Protein AF-A0AAV7JSN0-F1 (afdb_monomer_lite)

Structure (mmCIF, N/CA/C/O backbone):
data_AF-A0AAV7JSN0-F1
#
_entry.id   AF-A0AAV7JSN0-F1
#
loop_
_atom_site.group_PDB
_atom_site.id
_atom_site.type_symbol
_atom_site.label_atom_id
_atom_site.label_alt_id
_atom_site.label_comp_id
_atom_site.label_asym_id
_atom_site.label_entity_id
_atom_site.label_seq_id
_atom_site.pdbx_PDB_ins_code
_atom_site.Cartn_x
_atom_site.Cartn_y
_atom_site.Cartn_z
_atom_site.occupancy
_atom_site.B_iso_or_equiv
_atom_site.auth_seq_id
_atom_site.auth_comp_id
_atom_site.auth_asym_id
_atom_site.auth_atom_id
_atom_site.pdbx_PDB_model_num
ATOM 1 N N . MET A 1 1 ? 10.842 -17.265 3.216 1.00 45.47 1 MET A N 1
ATOM 2 C CA . MET A 1 1 ? 10.971 -16.125 4.144 1.00 45.47 1 MET A CA 1
ATOM 3 C C . MET A 1 1 ? 9.569 -15.559 4.292 1.00 45.47 1 MET A C 1
ATOM 5 O O . MET A 1 1 ? 9.110 -14.880 3.388 1.00 45.47 1 MET A O 1
ATOM 9 N N . GLU A 1 2 ? 8.833 -15.968 5.325 1.00 55.56 2 GLU A N 1
ATOM 10 C CA . GLU A 1 2 ? 7.499 -15.409 5.581 1.00 55.56 2 GLU A CA 1
ATOM 11 C C . GLU A 1 2 ? 7.670 -13.943 5.980 1.00 55.56 2 GLU A C 1
ATOM 13 O O . GLU A 1 2 ? 8.461 -13.622 6.868 1.00 55.56 2 GLU A O 1
ATOM 18 N N . PHE A 1 3 ? 6.973 -13.034 5.297 1.00 62.50 3 PHE A N 1
ATOM 19 C CA . PHE A 1 3 ? 7.123 -11.591 5.508 1.00 62.50 3 PHE A CA 1
ATOM 20 C C . PHE A 1 3 ? 6.667 -11.127 6.904 1.00 62.50 3 PHE A C 1
ATOM 22 O O . PHE A 1 3 ? 6.926 -9.972 7.270 1.00 62.50 3 PHE A O 1
ATOM 29 N N . GLY A 1 4 ? 6.076 -12.030 7.699 1.00 72.56 4 GLY A N 1
ATOM 30 C CA . GLY A 1 4 ? 5.446 -11.733 8.983 1.00 72.56 4 GLY A CA 1
ATOM 31 C C . GLY A 1 4 ? 4.248 -10.807 8.803 1.00 72.56 4 GLY A C 1
ATOM 32 O O . GLY A 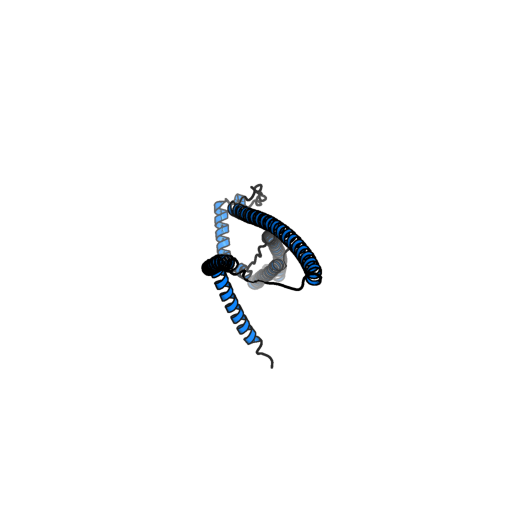1 4 ? 4.042 -9.937 9.638 1.00 72.56 4 GLY A O 1
ATOM 33 N N . LEU A 1 5 ? 3.565 -10.942 7.664 1.00 79.06 5 LEU A N 1
ATOM 34 C CA . LEU A 1 5 ? 2.435 -10.139 7.222 1.00 79.06 5 LEU A CA 1
ATOM 35 C C . LEU A 1 5 ? 1.235 -11.055 6.986 1.00 79.06 5 LEU A C 1
ATOM 37 O O . LEU A 1 5 ? 1.397 -12.240 6.689 1.00 79.06 5 LEU A O 1
ATOM 41 N N . ASN A 1 6 ? 0.044 -10.480 7.065 1.00 84.31 6 ASN A N 1
ATOM 42 C CA . ASN A 1 6 ? -1.214 -11.106 6.699 1.00 84.31 6 ASN A CA 1
ATOM 43 C C . ASN A 1 6 ? -1.206 -11.548 5.220 1.00 84.31 6 ASN A C 1
ATOM 45 O O . ASN A 1 6 ? -0.488 -10.990 4.381 1.00 84.31 6 ASN A O 1
ATOM 49 N N . GLU A 1 7 ? -2.037 -12.533 4.882 1.00 86.56 7 GLU A N 1
ATOM 50 C CA . GLU A 1 7 ? -2.154 -13.083 3.525 1.00 86.56 7 GLU A CA 1
ATOM 51 C C . GLU A 1 7 ? -2.550 -12.006 2.509 1.00 86.56 7 GLU A C 1
ATOM 53 O O . GLU A 1 7 ? -1.995 -11.957 1.412 1.00 86.56 7 GLU A O 1
ATOM 58 N N . ILE A 1 8 ? -3.438 -11.087 2.903 1.00 87.25 8 ILE A N 1
ATOM 59 C CA . ILE A 1 8 ? -3.891 -9.976 2.055 1.00 87.25 8 ILE A CA 1
ATOM 60 C C . ILE A 1 8 ? -2.711 -9.063 1.697 1.00 87.25 8 ILE A C 1
ATOM 62 O O . ILE A 1 8 ? -2.426 -8.851 0.524 1.00 87.25 8 ILE A O 1
ATOM 66 N N . HIS A 1 9 ? -1.959 -8.583 2.690 1.00 88.94 9 HIS A N 1
ATOM 67 C CA . HIS A 1 9 ? -0.798 -7.721 2.449 1.00 88.94 9 HIS A CA 1
ATOM 68 C C . HIS A 1 9 ? 0.328 -8.447 1.703 1.00 88.94 9 HIS A C 1
ATOM 70 O O . HIS A 1 9 ? 1.037 -7.844 0.899 1.00 88.94 9 HIS A O 1
ATOM 76 N N . THR A 1 10 ? 0.480 -9.754 1.926 1.00 89.81 10 THR A N 1
ATOM 77 C CA . THR A 1 10 ? 1.421 -10.580 1.161 1.00 89.81 10 THR A CA 1
ATOM 78 C C . THR A 1 10 ? 1.009 -10.656 -0.311 1.00 89.81 10 THR A C 1
ATOM 80 O O . THR A 1 10 ? 1.862 -10.515 -1.188 1.00 89.81 10 THR A O 1
ATOM 83 N N . SER A 1 11 ? -0.287 -10.814 -0.595 1.00 90.69 11 SER A N 1
ATOM 84 C CA . SER A 1 11 ? -0.832 -10.771 -1.956 1.00 90.69 11 SER A CA 1
ATOM 85 C C . SER A 1 11 ? -0.569 -9.421 -2.629 1.00 90.69 11 SER A C 1
ATOM 87 O O . SER A 1 11 ? -0.102 -9.394 -3.767 1.00 90.69 11 SER A O 1
ATOM 89 N N . GLU A 1 12 ? -0.768 -8.308 -1.920 1.00 90.31 12 GLU A N 1
ATOM 90 C CA . GLU A 1 12 ? -0.482 -6.968 -2.454 1.00 90.31 12 GLU A CA 1
ATOM 91 C C . GLU A 1 12 ? 0.999 -6.777 -2.811 1.00 90.31 12 GLU A C 1
ATOM 93 O O . GLU A 1 12 ? 1.322 -6.302 -3.902 1.00 90.31 12 GLU A O 1
ATOM 98 N N . ILE A 1 13 ? 1.921 -7.231 -1.952 1.00 91.19 13 ILE A N 1
ATOM 99 C CA . ILE A 1 13 ? 3.362 -7.213 -2.259 1.00 91.19 13 ILE A CA 1
ATOM 100 C C . ILE A 1 13 ? 3.665 -8.029 -3.521 1.00 91.19 13 ILE A C 1
ATOM 102 O O . ILE A 1 13 ? 4.435 -7.593 -4.378 1.00 91.19 13 ILE A O 1
ATOM 106 N N . VAL A 1 14 ? 3.071 -9.218 -3.652 1.00 92.19 14 VAL A N 1
ATOM 107 C CA . VAL A 1 14 ? 3.277 -10.074 -4.829 1.00 92.19 14 VAL A CA 1
ATOM 108 C C . VAL A 1 14 ? 2.751 -9.400 -6.094 1.00 92.19 14 VAL A C 1
ATOM 110 O O . VAL A 1 14 ? 3.418 -9.454 -7.131 1.00 92.19 14 VAL A O 1
ATOM 113 N N . ASN A 1 15 ? 1.592 -8.748 -6.024 1.00 91.38 15 ASN A N 1
ATOM 114 C CA . ASN A 1 15 ? 1.025 -8.030 -7.157 1.00 91.38 15 ASN A CA 1
ATOM 115 C C . ASN A 1 15 ? 1.924 -6.853 -7.574 1.00 91.38 15 ASN A C 1
ATOM 117 O O . ASN A 1 15 ? 2.237 -6.722 -8.760 1.00 91.38 15 ASN A O 1
ATOM 121 N N . PHE A 1 16 ? 2.439 -6.074 -6.616 1.00 93.25 16 PHE A N 1
ATOM 122 C CA . PHE A 1 16 ? 3.415 -5.015 -6.892 1.00 93.25 16 PHE A CA 1
ATOM 123 C C . PHE A 1 16 ? 4.694 -5.564 -7.543 1.00 93.25 16 PHE A C 1
ATOM 125 O O . PHE A 1 16 ? 5.139 -5.052 -8.567 1.00 93.25 16 PHE A O 1
ATOM 132 N N . LEU A 1 17 ? 5.257 -6.661 -7.025 1.00 93.25 17 LEU A N 1
ATOM 133 C CA . LEU A 1 17 ? 6.455 -7.285 -7.603 1.00 93.25 17 LEU A CA 1
ATOM 134 C C . LEU A 1 17 ? 6.230 -7.776 -9.040 1.00 93.25 17 LEU A C 1
ATOM 136 O O . LEU A 1 17 ? 7.132 -7.678 -9.878 1.00 93.25 17 LEU A O 1
ATOM 140 N N . ARG A 1 18 ? 5.034 -8.296 -9.348 1.00 93.00 18 ARG A N 1
ATOM 141 C CA . ARG A 1 18 ? 4.655 -8.670 -10.721 1.00 93.00 18 ARG A CA 1
ATOM 142 C C . ARG A 1 18 ? 4.632 -7.448 -11.633 1.00 93.00 18 ARG A C 1
ATOM 144 O O . ARG A 1 18 ? 5.212 -7.505 -12.717 1.00 93.00 18 ARG A O 1
ATOM 151 N N . PHE A 1 19 ? 4.026 -6.357 -11.175 1.00 92.88 19 PHE A N 1
ATOM 152 C CA . PHE A 1 19 ? 4.006 -5.087 -11.893 1.00 92.88 19 PHE A CA 1
ATOM 153 C C . PHE A 1 19 ? 5.423 -4.544 -12.139 1.00 92.88 19 PHE A C 1
ATOM 155 O O . PHE A 1 19 ? 5.789 -4.294 -13.287 1.00 92.88 19 PHE A O 1
ATOM 162 N N . SER A 1 20 ? 6.273 -4.468 -11.110 1.00 93.19 20 SER A N 1
ATOM 163 C CA . SER A 1 20 ? 7.659 -4.000 -11.260 1.00 93.19 20 SER A CA 1
ATOM 164 C C . SER A 1 20 ? 8.471 -4.875 -12.219 1.00 93.19 20 SER A C 1
ATOM 166 O O . SER A 1 20 ? 9.273 -4.363 -12.999 1.00 93.19 20 SER A O 1
ATOM 168 N N . ARG A 1 21 ? 8.254 -6.199 -12.210 1.00 93.94 21 ARG A N 1
ATOM 169 C CA . ARG A 1 21 ? 8.906 -7.115 -13.159 1.00 93.94 21 ARG A CA 1
ATOM 170 C C . ARG A 1 21 ? 8.453 -6.867 -14.598 1.00 93.94 21 ARG A C 1
ATOM 172 O O . ARG A 1 21 ? 9.292 -6.875 -15.496 1.00 93.94 21 ARG A O 1
ATOM 179 N N . TYR A 1 22 ? 7.156 -6.649 -14.816 1.00 93.25 22 TYR A N 1
ATOM 180 C CA . TYR A 1 22 ? 6.617 -6.297 -16.131 1.00 93.25 22 TYR A CA 1
ATOM 181 C C . TYR A 1 22 ? 7.202 -4.971 -16.633 1.00 93.25 22 TYR A C 1
ATOM 183 O O . TYR A 1 22 ? 7.717 -4.905 -17.751 1.00 93.25 22 TYR A O 1
ATOM 191 N N . GLN A 1 23 ? 7.207 -3.943 -15.782 1.00 91.38 23 GLN A N 1
ATOM 192 C CA . GLN A 1 23 ? 7.739 -2.630 -16.128 1.00 91.38 23 GLN A CA 1
ATOM 193 C C . GLN A 1 23 ? 9.234 -2.700 -16.462 1.00 91.38 23 GLN A C 1
ATOM 195 O O . GLN A 1 23 ? 9.654 -2.146 -17.477 1.00 91.38 23 GLN A O 1
ATOM 200 N N . ARG A 1 24 ? 10.025 -3.453 -15.684 1.00 93.56 24 ARG A N 1
ATOM 201 C CA . ARG A 1 24 ? 11.449 -3.681 -15.969 1.00 93.56 24 ARG A CA 1
ATOM 202 C C . ARG A 1 24 ? 11.671 -4.296 -17.347 1.00 93.56 24 ARG A C 1
ATOM 204 O O . ARG A 1 24 ? 12.442 -3.756 -18.130 1.00 93.56 24 ARG A O 1
ATOM 211 N N . ALA A 1 25 ? 10.958 -5.376 -17.668 1.00 94.06 25 ALA A N 1
ATOM 212 C CA . ALA A 1 25 ? 11.076 -6.025 -18.973 1.00 94.06 25 ALA A CA 1
ATOM 213 C C . ALA A 1 25 ? 10.714 -5.076 -20.128 1.00 94.06 25 ALA A C 1
ATOM 215 O O . ALA A 1 25 ? 11.355 -5.106 -21.174 1.00 94.06 25 ALA A O 1
ATOM 216 N N . ASN A 1 26 ? 9.711 -4.214 -19.940 1.00 91.56 26 ASN A N 1
ATOM 217 C CA . ASN A 1 26 ? 9.322 -3.233 -20.950 1.00 91.56 26 ASN A CA 1
ATOM 218 C C . ASN A 1 26 ? 10.384 -2.132 -21.139 1.00 91.56 26 ASN A C 1
ATOM 220 O O . ASN A 1 26 ? 10.667 -1.731 -22.264 1.00 91.56 26 ASN A O 1
ATOM 224 N N . ARG A 1 27 ? 11.009 -1.662 -20.050 1.00 91.38 27 ARG A N 1
ATOM 225 C CA . ARG A 1 27 ? 12.088 -0.661 -20.113 1.00 91.38 27 ARG A CA 1
ATOM 226 C C . ARG A 1 27 ? 13.344 -1.206 -20.790 1.00 91.38 27 ARG A C 1
ATOM 228 O O . ARG A 1 27 ? 13.892 -0.508 -21.634 1.00 91.38 27 ARG A O 1
ATOM 235 N N . LEU A 1 28 ? 13.744 -2.442 -20.482 1.00 93.69 28 LEU A N 1
ATOM 236 C CA . LEU A 1 28 ? 14.894 -3.088 -21.128 1.00 93.69 28 LEU A CA 1
ATOM 237 C C . LEU A 1 28 ? 14.676 -3.251 -22.637 1.00 93.69 28 LEU A C 1
ATOM 239 O O . LEU A 1 28 ? 15.521 -2.832 -23.415 1.00 93.69 28 LEU A O 1
ATOM 243 N N . LYS A 1 29 ? 13.487 -3.702 -23.059 1.00 93.56 29 LYS A N 1
ATOM 244 C CA . LYS A 1 29 ? 13.134 -3.752 -24.489 1.00 93.56 29 LYS A CA 1
ATOM 245 C C . LYS A 1 29 ? 13.229 -2.392 -25.178 1.00 93.56 29 LYS A C 1
ATOM 247 O O . LYS A 1 29 ? 13.651 -2.319 -26.323 1.00 93.56 29 LYS A O 1
ATOM 252 N N . GLY A 1 30 ? 12.822 -1.318 -24.499 1.00 90.50 30 GLY A N 1
ATOM 253 C CA . GLY A 1 30 ? 12.939 0.036 -25.039 1.00 90.50 30 GLY A CA 1
ATOM 254 C C . GLY A 1 30 ? 14.391 0.460 -25.271 1.00 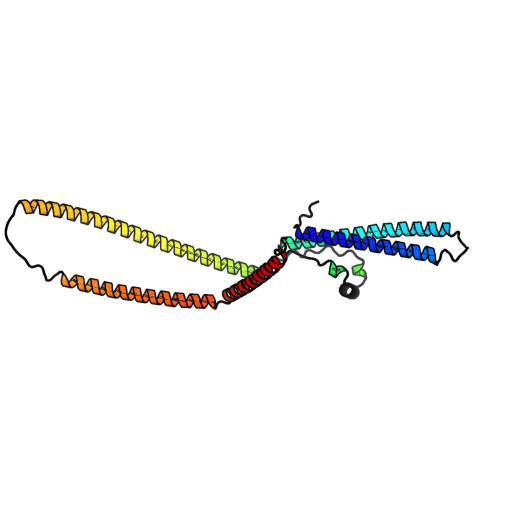90.50 30 GLY A C 1
ATOM 255 O O . GLY A 1 30 ? 14.673 1.117 -26.269 1.00 90.50 30 GLY A O 1
ATOM 256 N N . ILE A 1 31 ? 15.304 0.058 -24.381 1.00 93.06 31 ILE A N 1
ATOM 257 C CA . ILE A 1 31 ? 16.747 0.273 -24.550 1.00 93.06 31 ILE A CA 1
ATOM 258 C C . ILE A 1 31 ? 17.244 -0.538 -25.746 1.00 93.06 31 ILE A C 1
ATOM 260 O O . ILE A 1 31 ? 17.862 0.036 -26.637 1.00 93.06 31 ILE A O 1
ATOM 264 N N . ASP A 1 32 ? 16.904 -1.826 -25.815 1.00 91.62 32 ASP A N 1
ATOM 265 C CA . ASP A 1 32 ? 17.330 -2.694 -26.914 1.00 91.62 32 ASP A CA 1
ATOM 266 C C . ASP A 1 32 ? 16.898 -2.155 -28.284 1.00 91.62 32 ASP A C 1
ATOM 268 O O . ASP A 1 32 ? 17.710 -2.071 -29.204 1.00 91.62 32 ASP A O 1
ATOM 272 N N . CYS A 1 33 ? 15.640 -1.721 -28.410 1.00 89.88 33 CYS A N 1
ATOM 273 C CA . CYS A 1 33 ? 15.141 -1.103 -29.638 1.00 89.88 33 CYS A CA 1
ATOM 274 C C . CYS A 1 33 ? 15.886 0.193 -29.980 1.00 89.88 33 CYS A C 1
ATOM 276 O O . CYS A 1 33 ? 16.235 0.393 -31.135 1.00 89.88 33 CYS A O 1
ATOM 278 N N . ALA A 1 34 ? 16.178 1.055 -29.001 1.00 87.25 34 ALA A N 1
ATOM 279 C CA . ALA A 1 34 ? 16.878 2.314 -29.261 1.00 87.25 34 ALA A CA 1
ATOM 280 C C . ALA A 1 34 ? 18.312 2.101 -29.779 1.00 87.25 34 ALA A C 1
ATOM 282 O O . ALA A 1 34 ? 18.769 2.839 -30.655 1.00 87.25 34 ALA A O 1
ATOM 283 N N . PHE A 1 35 ? 19.019 1.094 -29.255 1.00 90.00 35 PHE A N 1
ATOM 284 C CA . PHE A 1 35 ? 20.337 0.711 -29.764 1.00 90.00 35 PHE A CA 1
ATOM 285 C C . PHE A 1 35 ? 20.237 0.111 -31.167 1.00 90.00 35 PHE A C 1
ATOM 287 O O . PHE A 1 35 ? 20.992 0.514 -32.051 1.00 90.00 35 PHE A O 1
ATOM 294 N N . GLN A 1 36 ? 19.267 -0.776 -31.393 1.00 87.81 36 GLN A N 1
ATOM 295 C CA . GLN A 1 36 ? 19.039 -1.376 -32.703 1.00 87.81 36 GLN A CA 1
ATOM 296 C C . GLN A 1 36 ? 18.708 -0.321 -33.772 1.00 87.81 36 GLN A C 1
ATOM 298 O O . GLN A 1 36 ? 19.319 -0.323 -34.837 1.00 87.81 36 GLN A O 1
ATOM 303 N N . ASP A 1 37 ? 17.827 0.634 -33.468 1.00 86.00 37 ASP A N 1
ATOM 304 C CA . ASP A 1 37 ? 17.455 1.727 -34.375 1.00 86.00 37 ASP A CA 1
ATOM 305 C C . ASP A 1 37 ? 18.672 2.594 -34.748 1.00 86.00 37 ASP A C 1
ATOM 307 O O . ASP A 1 37 ? 18.817 3.040 -35.891 1.00 86.00 37 ASP A O 1
ATOM 311 N N . LEU A 1 38 ? 19.582 2.842 -33.798 1.00 82.56 38 LEU A N 1
ATOM 312 C CA . LEU A 1 38 ? 20.805 3.611 -34.044 1.00 82.56 38 LEU A CA 1
ATOM 313 C C . LEU A 1 38 ? 21.797 2.841 -34.925 1.00 82.56 38 LEU A C 1
ATOM 315 O O . LEU A 1 38 ? 22.383 3.417 -35.845 1.00 82.56 38 LEU A O 1
ATOM 319 N N . ILE A 1 39 ? 21.948 1.543 -34.664 1.00 82.19 39 ILE A N 1
ATOM 320 C CA . ILE A 1 39 ? 22.771 0.640 -35.468 1.00 82.19 39 ILE A CA 1
ATOM 321 C C . ILE A 1 39 ? 22.226 0.546 -36.905 1.00 82.19 39 ILE A C 1
ATOM 323 O O . ILE A 1 39 ? 22.995 0.570 -37.861 1.00 82.19 39 ILE A O 1
ATOM 327 N N . GLU A 1 40 ? 20.910 0.471 -37.087 1.00 81.19 40 GLU A N 1
ATOM 328 C CA . GLU A 1 40 ? 20.298 0.364 -38.416 1.00 81.19 40 GLU A CA 1
ATOM 329 C C . GLU A 1 40 ? 20.303 1.688 -39.194 1.00 81.19 40 GLU A C 1
ATOM 331 O O . GLU A 1 40 ? 20.455 1.674 -40.414 1.00 81.19 40 GLU A O 1
ATOM 336 N N . SER A 1 41 ? 20.167 2.833 -38.513 1.00 78.12 41 SER A N 1
ATOM 337 C CA . SER A 1 41 ? 20.028 4.143 -39.172 1.00 78.12 41 SER A CA 1
ATOM 338 C C . SER A 1 41 ? 21.341 4.861 -39.480 1.00 78.12 41 SER A C 1
ATOM 340 O O . SER A 1 41 ? 21.411 5.552 -40.491 1.00 78.12 41 SER A O 1
ATOM 342 N N . ARG A 1 42 ? 22.366 4.753 -38.620 1.00 68.81 42 ARG A N 1
ATOM 343 C CA . ARG A 1 42 ? 23.579 5.591 -38.728 1.00 68.81 42 ARG A CA 1
ATOM 344 C C . ARG A 1 42 ? 24.854 4.849 -39.092 1.00 68.81 42 ARG A C 1
ATOM 346 O O . ARG A 1 42 ? 25.748 5.462 -39.667 1.00 68.81 42 ARG A O 1
ATOM 353 N N . LEU A 1 43 ? 24.966 3.562 -38.769 1.00 64.81 43 LEU A N 1
ATOM 354 C CA . LEU A 1 43 ? 26.174 2.794 -39.097 1.00 64.81 43 LEU A CA 1
ATOM 355 C C . LEU A 1 43 ? 26.280 2.456 -40.587 1.00 64.81 43 LEU A C 1
ATOM 357 O O . LEU A 1 43 ? 27.382 2.293 -41.099 1.00 64.81 43 LEU A O 1
ATOM 361 N N . ALA A 1 44 ? 25.152 2.414 -41.298 1.00 60.62 44 ALA A N 1
ATOM 362 C CA . ALA A 1 44 ? 25.117 2.104 -42.724 1.00 60.62 44 ALA A CA 1
ATOM 363 C C . ALA A 1 44 ? 25.580 3.262 -43.637 1.00 60.62 44 ALA A C 1
ATOM 365 O O . ALA A 1 44 ? 25.731 3.050 -44.841 1.00 60.62 44 ALA A O 1
ATOM 366 N N . GLU A 1 45 ? 25.779 4.477 -43.107 1.00 63.31 45 GLU A N 1
ATOM 367 C CA . GLU A 1 45 ? 25.989 5.689 -43.916 1.00 63.31 45 GLU A CA 1
ATOM 368 C C . GLU A 1 45 ? 27.465 6.125 -44.054 1.00 63.31 45 GLU A C 1
ATOM 370 O O . GLU A 1 45 ? 27.794 6.775 -45.048 1.00 63.31 45 GLU A O 1
ATOM 375 N N . ASP A 1 46 ? 28.376 5.739 -43.144 1.00 58.84 46 ASP A N 1
ATOM 376 C CA . ASP A 1 46 ? 29.750 6.281 -43.093 1.00 58.84 46 ASP A CA 1
ATOM 377 C C . ASP A 1 46 ? 30.872 5.218 -43.164 1.00 58.84 46 ASP A C 1
ATOM 379 O O . ASP A 1 46 ? 31.018 4.358 -42.302 1.00 58.84 46 ASP A O 1
ATOM 383 N N . ASN A 1 47 ? 31.763 5.351 -44.158 1.00 59.12 47 ASN A N 1
ATOM 384 C CA . ASN A 1 47 ? 32.851 4.408 -44.497 1.00 59.12 47 ASN A CA 1
ATOM 385 C C . ASN A 1 47 ? 34.158 4.565 -43.679 1.00 59.12 47 ASN A C 1
ATOM 387 O O . ASN A 1 47 ? 35.218 4.118 -44.123 1.00 59.12 47 ASN A O 1
ATOM 391 N N . THR A 1 48 ? 34.146 5.252 -42.533 1.00 68.12 48 THR A N 1
ATOM 392 C CA . THR A 1 48 ? 35.404 5.571 -41.810 1.00 68.12 48 THR A CA 1
ATOM 393 C C . THR A 1 48 ? 35.860 4.445 -40.878 1.00 68.12 48 THR A C 1
ATOM 395 O O . THR A 1 48 ? 37.055 4.275 -40.648 1.00 68.12 48 THR A O 1
ATOM 398 N N . PHE A 1 49 ? 34.912 3.658 -40.375 1.00 67.50 49 PHE A N 1
ATOM 399 C CA . PHE A 1 49 ? 35.142 2.445 -39.595 1.00 67.50 49 PHE A CA 1
ATOM 400 C C . PHE A 1 49 ? 34.484 1.268 -40.307 1.00 67.50 49 PHE A C 1
ATOM 402 O O . PHE A 1 49 ? 33.552 1.460 -41.091 1.00 67.50 49 PHE A O 1
ATOM 409 N N . THR A 1 50 ? 34.935 0.045 -40.033 1.00 78.62 50 THR A N 1
ATOM 410 C CA . THR A 1 50 ? 34.210 -1.126 -40.526 1.00 78.62 50 THR A CA 1
ATOM 411 C C . THR A 1 50 ? 32.879 -1.200 -39.779 1.00 78.62 50 THR A C 1
ATOM 413 O O . THR A 1 50 ? 32.881 -1.195 -38.550 1.00 78.62 50 THR A O 1
ATOM 416 N N . ASP A 1 51 ? 31.754 -1.297 -40.493 1.00 78.56 51 ASP A N 1
ATOM 417 C CA . ASP A 1 51 ? 30.408 -1.446 -39.899 1.00 78.56 51 ASP A CA 1
ATOM 418 C C . ASP A 1 51 ? 30.389 -2.507 -38.782 1.00 78.56 51 ASP A C 1
ATOM 420 O O . ASP A 1 51 ? 29.856 -2.277 -37.701 1.00 78.56 51 ASP A O 1
ATOM 424 N N . ALA A 1 52 ? 31.093 -3.623 -38.993 1.00 82.75 52 ALA A N 1
ATOM 425 C CA . ALA A 1 52 ? 31.239 -4.692 -38.011 1.00 82.75 52 ALA A CA 1
ATOM 426 C C . ALA A 1 52 ? 31.915 -4.252 -36.696 1.00 82.75 52 ALA A C 1
ATOM 428 O O . ALA A 1 52 ? 31.489 -4.681 -35.629 1.00 82.75 52 ALA A O 1
ATOM 429 N N . GLU A 1 53 ? 32.943 -3.400 -36.750 1.00 80.81 53 GLU A N 1
ATOM 430 C CA . GLU A 1 53 ? 33.672 -2.937 -35.559 1.00 80.81 53 GLU A CA 1
ATOM 431 C C . GLU A 1 53 ? 32.817 -1.974 -34.733 1.00 80.81 53 GLU A C 1
ATOM 433 O O . GLU A 1 53 ? 32.776 -2.063 -33.507 1.00 80.81 53 GLU A O 1
ATOM 438 N N . VAL A 1 54 ? 32.101 -1.060 -35.395 1.00 84.81 54 VAL A N 1
ATOM 439 C CA . VAL A 1 54 ? 31.221 -0.116 -34.694 1.00 84.81 54 VAL A CA 1
ATOM 440 C C . VAL A 1 54 ? 29.990 -0.833 -34.138 1.00 84.81 54 VAL A C 1
ATOM 442 O O . VAL A 1 54 ? 29.554 -0.516 -33.032 1.00 84.81 54 VAL A O 1
ATOM 445 N N . ARG A 1 55 ? 29.460 -1.826 -34.861 1.00 84.38 55 ARG A N 1
ATOM 446 C CA . ARG A 1 55 ? 28.333 -2.647 -34.410 1.00 84.38 55 ARG A CA 1
ATOM 447 C C . ARG A 1 55 ? 28.699 -3.447 -33.165 1.00 84.38 55 ARG A C 1
ATOM 449 O O . ARG A 1 55 ? 27.964 -3.378 -32.189 1.00 84.38 55 ARG A O 1
ATOM 456 N N . ASP A 1 56 ? 29.855 -4.107 -33.160 1.00 86.06 56 ASP A N 1
ATOM 457 C CA . ASP A 1 56 ? 30.345 -4.864 -32.000 1.00 86.06 56 ASP A CA 1
ATOM 458 C C . ASP A 1 56 ? 30.549 -3.959 -30.770 1.00 86.06 56 ASP A C 1
ATOM 460 O O . ASP A 1 56 ? 30.117 -4.284 -29.663 1.00 86.06 56 ASP A O 1
ATOM 464 N N . MET A 1 57 ? 31.109 -2.755 -30.958 1.00 82.94 57 MET A N 1
ATOM 465 C CA . MET A 1 57 ? 31.234 -1.774 -29.871 1.00 82.94 57 MET A CA 1
ATOM 466 C C . MET A 1 57 ? 29.873 -1.312 -29.323 1.00 82.94 57 MET A C 1
ATOM 468 O O . MET A 1 57 ? 29.728 -1.138 -28.110 1.00 82.94 57 MET A O 1
ATOM 472 N N . LEU A 1 58 ? 28.878 -1.101 -30.191 1.00 87.38 58 LEU A N 1
ATOM 473 C CA . LEU A 1 58 ? 27.534 -0.678 -29.787 1.00 87.38 58 LEU A CA 1
ATOM 474 C C . LEU A 1 58 ? 26.741 -1.799 -29.115 1.00 87.38 58 LEU A C 1
ATOM 476 O O . LEU A 1 58 ? 26.078 -1.534 -28.115 1.00 87.38 58 LEU A O 1
ATOM 480 N N . GLU A 1 59 ? 26.846 -3.034 -29.601 1.00 88.62 59 GLU A N 1
ATOM 481 C CA . GLU A 1 59 ? 26.253 -4.216 -28.966 1.00 88.62 59 G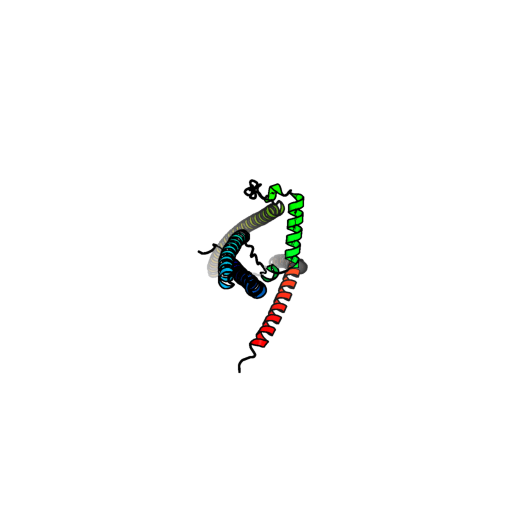LU A CA 1
ATOM 482 C C . GLU A 1 59 ? 26.886 -4.469 -27.586 1.00 88.62 59 GLU A C 1
ATOM 484 O O . GLU A 1 59 ? 26.182 -4.722 -26.603 1.00 88.62 59 GLU A O 1
ATOM 489 N N . GLY A 1 60 ? 28.208 -4.296 -27.469 1.00 86.88 60 GLY A N 1
ATOM 490 C CA . GLY A 1 60 ? 28.913 -4.334 -26.189 1.00 86.88 60 GLY A CA 1
ATOM 491 C C . GLY A 1 60 ? 28.418 -3.263 -25.209 1.00 86.88 60 GLY A C 1
ATOM 492 O O . GLY A 1 60 ? 28.147 -3.565 -24.045 1.00 86.88 60 GLY A O 1
ATOM 493 N N . LEU A 1 61 ? 28.237 -2.021 -25.672 1.00 89.94 61 LEU A N 1
ATOM 494 C CA . LEU A 1 61 ? 27.690 -0.936 -24.850 1.00 89.94 61 LEU A CA 1
ATOM 495 C C . LEU A 1 61 ? 26.227 -1.192 -24.457 1.00 89.94 61 LEU A C 1
ATOM 497 O O . LEU A 1 61 ? 25.867 -0.976 -23.300 1.00 89.94 61 LEU A O 1
ATOM 501 N N . GLN A 1 62 ? 25.399 -1.681 -25.384 1.00 93.12 62 GLN A N 1
ATOM 502 C CA . GLN A 1 62 ? 24.004 -2.045 -25.130 1.00 93.12 62 GLN A CA 1
ATOM 503 C C . GLN A 1 62 ? 23.904 -3.080 -24.008 1.00 93.12 62 GLN A C 1
ATOM 505 O O . GLN A 1 62 ? 23.076 -2.928 -23.106 1.00 93.12 62 GLN A O 1
ATOM 510 N N . ALA A 1 63 ? 24.759 -4.106 -24.031 1.00 91.38 63 ALA A N 1
ATOM 511 C CA . ALA A 1 63 ? 24.784 -5.141 -23.004 1.00 91.38 63 ALA A CA 1
ATOM 512 C C . ALA A 1 63 ? 25.147 -4.572 -21.622 1.00 91.38 63 ALA A C 1
ATOM 514 O O . ALA A 1 63 ? 24.484 -4.895 -20.634 1.00 91.38 63 ALA A O 1
ATOM 515 N N . VAL A 1 64 ? 26.152 -3.691 -21.550 1.00 91.75 64 VAL A N 1
ATOM 516 C CA . VAL A 1 64 ? 26.555 -3.029 -20.295 1.00 91.75 64 VAL A CA 1
ATOM 517 C C . VAL A 1 64 ? 25.426 -2.148 -19.757 1.00 91.75 64 VAL A C 1
ATOM 519 O O . VAL A 1 64 ? 25.012 -2.319 -18.613 1.00 91.75 64 VAL A O 1
ATOM 522 N N . VAL A 1 65 ? 24.859 -1.271 -20.592 1.00 95.06 65 VAL A N 1
ATOM 523 C CA . VAL A 1 65 ? 23.776 -0.355 -20.189 1.00 95.06 65 VAL A CA 1
ATOM 524 C C . VAL A 1 65 ? 22.529 -1.121 -19.747 1.00 95.06 65 VAL A C 1
ATOM 526 O O . VAL A 1 65 ? 21.916 -0.774 -18.737 1.00 95.06 65 VAL A O 1
ATOM 529 N N . SER A 1 66 ? 22.155 -2.176 -20.473 1.00 94.12 66 SER A N 1
ATOM 530 C CA . SER A 1 66 ? 20.985 -2.993 -20.136 1.00 94.12 66 SER A CA 1
ATOM 531 C C . SER A 1 66 ? 21.182 -3.752 -18.826 1.00 94.12 66 SER A C 1
ATOM 533 O O . SER A 1 66 ? 20.264 -3.799 -18.009 1.00 94.12 66 SER A O 1
ATOM 535 N N . SER A 1 67 ? 22.384 -4.287 -18.587 1.00 93.06 67 SER A N 1
ATOM 536 C CA . SER A 1 67 ? 22.736 -4.958 -17.331 1.00 93.06 67 SER A CA 1
ATOM 537 C C . SER A 1 67 ? 22.707 -3.996 -16.139 1.00 93.06 67 SER A C 1
ATOM 539 O O . SER A 1 67 ? 22.104 -4.306 -15.108 1.00 93.06 67 SER A O 1
ATOM 541 N N . ASP A 1 68 ? 23.316 -2.816 -16.278 1.00 92.44 68 ASP A N 1
ATOM 542 C CA . ASP A 1 68 ? 23.347 -1.806 -15.216 1.00 92.44 68 ASP A CA 1
ATOM 543 C C . ASP A 1 68 ? 21.932 -1.311 -14.890 1.00 92.44 68 ASP A C 1
ATOM 545 O O . ASP A 1 68 ? 21.523 -1.284 -13.726 1.00 92.44 68 ASP A O 1
ATOM 549 N N . MET A 1 69 ? 21.134 -1.009 -15.919 1.00 94.75 69 MET A N 1
ATOM 550 C CA . MET A 1 69 ? 19.747 -0.582 -15.740 1.00 94.75 69 MET A CA 1
ATOM 551 C C . MET A 1 69 ? 18.869 -1.694 -15.152 1.00 94.75 69 MET A C 1
ATOM 553 O O . MET A 1 69 ? 18.007 -1.420 -14.316 1.00 94.75 69 MET A O 1
ATOM 557 N N . GLU A 1 70 ? 19.067 -2.957 -15.546 1.00 93.75 70 GLU A N 1
ATOM 558 C CA . GLU A 1 70 ? 18.360 -4.085 -14.935 1.00 93.75 70 GLU A CA 1
ATOM 559 C C . GLU A 1 70 ? 18.670 -4.183 -13.437 1.00 93.75 70 GLU A C 1
ATOM 561 O O . GLU A 1 70 ? 17.741 -4.312 -12.630 1.00 93.75 70 GLU A O 1
ATOM 566 N N . SER A 1 71 ? 19.948 -4.079 -13.065 1.00 94.25 71 SER A N 1
ATOM 567 C CA . SER A 1 71 ? 20.393 -4.112 -11.670 1.00 94.25 71 SER A CA 1
ATOM 568 C C . SER A 1 71 ? 19.770 -2.979 -10.848 1.00 94.25 71 SER A C 1
ATOM 570 O O . SER A 1 71 ? 19.186 -3.236 -9.790 1.00 94.25 71 SER A O 1
ATOM 572 N N . GLU A 1 72 ? 19.794 -1.745 -11.357 1.00 93.56 72 GLU A N 1
ATOM 573 C CA . GLU A 1 72 ? 19.192 -0.583 -10.689 1.00 93.56 72 GLU A CA 1
ATOM 574 C C . GLU A 1 72 ? 17.666 -0.706 -10.557 1.00 93.56 72 GLU A C 1
ATOM 576 O O . GLU A 1 72 ? 17.099 -0.456 -9.489 1.00 93.56 72 GLU A O 1
ATOM 581 N N . LEU A 1 73 ? 16.970 -1.174 -11.599 1.00 94.19 73 LEU A N 1
ATOM 582 C CA . LEU A 1 73 ? 15.520 -1.398 -11.546 1.00 94.19 73 LEU A CA 1
ATOM 583 C C . LEU A 1 73 ? 15.141 -2.517 -10.563 1.00 94.19 73 LEU A C 1
ATOM 585 O O . LEU A 1 73 ? 14.114 -2.421 -9.884 1.00 94.19 73 LEU A O 1
ATOM 589 N N . ILE A 1 74 ? 15.954 -3.575 -10.454 1.00 94.31 74 ILE A N 1
ATOM 590 C CA . ILE A 1 74 ? 15.786 -4.621 -9.432 1.00 94.31 74 ILE A CA 1
ATOM 591 C C . ILE A 1 74 ? 15.993 -4.034 -8.036 1.00 94.31 74 ILE A C 1
ATOM 593 O O . ILE A 1 74 ? 15.166 -4.264 -7.149 1.00 94.31 74 ILE A O 1
ATOM 597 N N . HIS A 1 75 ? 17.068 -3.268 -7.842 1.00 95.69 75 HIS A N 1
ATOM 598 C CA . HIS A 1 75 ? 17.368 -2.635 -6.564 1.00 95.69 75 HIS A CA 1
ATOM 599 C C . HIS A 1 75 ? 16.232 -1.703 -6.121 1.00 95.69 75 HIS A C 1
ATOM 601 O O . HIS A 1 75 ? 15.731 -1.834 -5.003 1.00 95.69 75 HIS A O 1
ATOM 607 N N . SER A 1 76 ? 15.749 -0.843 -7.021 1.00 94.25 76 SER A N 1
ATOM 608 C CA . SER A 1 76 ? 14.613 0.052 -6.782 1.00 94.25 76 SER A CA 1
ATOM 609 C C . SER A 1 76 ? 13.343 -0.715 -6.390 1.00 94.25 76 SER A C 1
ATOM 611 O O . SER A 1 76 ? 12.721 -0.414 -5.368 1.00 94.25 76 SER A O 1
ATOM 613 N N . ALA A 1 77 ? 12.994 -1.783 -7.119 1.00 93.75 77 ALA A N 1
ATOM 614 C CA . ALA A 1 77 ? 11.830 -2.613 -6.795 1.00 93.75 77 ALA A CA 1
ATOM 615 C C . ALA A 1 77 ? 11.943 -3.277 -5.410 1.00 93.75 77 ALA A C 1
ATOM 617 O O . ALA A 1 77 ? 10.966 -3.317 -4.654 1.00 93.75 77 ALA A O 1
ATOM 618 N N . HIS A 1 78 ? 13.127 -3.780 -5.050 1.00 94.56 78 HIS A N 1
ATOM 619 C CA . HIS A 1 78 ? 13.371 -4.382 -3.739 1.00 94.56 78 HIS A CA 1
ATOM 620 C C . HIS A 1 78 ? 13.292 -3.351 -2.608 1.00 94.56 78 HIS A C 1
ATOM 622 O O . HIS A 1 78 ? 12.633 -3.608 -1.598 1.00 94.56 78 HIS A O 1
ATOM 628 N N . THR A 1 79 ? 13.894 -2.174 -2.782 1.00 94.19 79 THR A N 1
ATOM 629 C CA . THR A 1 79 ? 13.844 -1.083 -1.798 1.00 94.19 79 THR A CA 1
ATOM 630 C C . THR A 1 79 ? 12.410 -0.587 -1.589 1.00 94.19 79 THR A C 1
ATOM 632 O O . THR A 1 79 ? 11.961 -0.465 -0.447 1.00 94.19 79 THR A O 1
ATOM 635 N N . ASN A 1 80 ? 11.636 -0.425 -2.665 1.00 93.12 80 ASN A N 1
ATOM 636 C CA . ASN A 1 80 ? 10.217 -0.062 -2.583 1.00 93.12 80 ASN A CA 1
ATOM 637 C C . ASN A 1 80 ? 9.381 -1.155 -1.900 1.00 93.12 80 ASN A C 1
ATOM 639 O O . ASN A 1 80 ? 8.518 -0.862 -1.075 1.00 93.12 80 ASN A O 1
ATOM 643 N N . THR A 1 81 ? 9.681 -2.429 -2.166 1.00 93.50 81 THR A N 1
ATOM 644 C CA . THR A 1 81 ? 9.023 -3.560 -1.490 1.00 93.50 81 THR A CA 1
ATOM 645 C C . THR A 1 81 ? 9.317 -3.578 0.011 1.00 93.50 81 THR A C 1
ATOM 647 O O . THR A 1 81 ? 8.434 -3.886 0.813 1.00 93.50 81 THR A O 1
ATOM 650 N N . LEU A 1 82 ? 10.536 -3.218 0.426 1.00 91.62 82 LEU A N 1
ATOM 651 C CA . LEU A 1 82 ? 10.874 -3.078 1.844 1.00 91.62 82 LEU A CA 1
ATOM 652 C C . LEU A 1 82 ? 10.085 -1.945 2.507 1.00 91.62 82 LEU A C 1
ATOM 654 O O . LEU A 1 82 ? 9.612 -2.127 3.629 1.00 91.62 82 LEU A O 1
ATOM 658 N N . LEU A 1 83 ? 9.903 -0.815 1.821 1.00 91.19 83 LEU A N 1
ATOM 659 C CA . LEU A 1 83 ? 9.063 0.280 2.307 1.00 91.19 83 LEU A CA 1
ATOM 660 C C . LEU A 1 83 ? 7.598 -0.159 2.452 1.00 91.19 83 LEU A C 1
ATOM 662 O O . LEU A 1 83 ? 7.013 0.020 3.520 1.00 91.19 83 LEU A O 1
ATOM 666 N N . LEU A 1 84 ? 7.027 -0.804 1.429 1.00 91.38 84 LEU A N 1
ATOM 667 C CA . LEU A 1 84 ? 5.665 -1.354 1.479 1.00 91.38 84 LEU A CA 1
ATOM 668 C C . LEU A 1 84 ? 5.498 -2.348 2.631 1.00 91.38 84 LEU A C 1
ATOM 670 O O . LEU A 1 84 ? 4.538 -2.262 3.394 1.00 91.38 84 LEU A O 1
ATOM 674 N N . ARG A 1 85 ? 6.476 -3.239 2.828 1.00 90.88 85 ARG A N 1
ATOM 675 C CA . ARG A 1 85 ? 6.488 -4.165 3.964 1.00 90.88 85 ARG A CA 1
ATOM 676 C C . ARG A 1 85 ? 6.439 -3.417 5.297 1.00 90.88 85 ARG A C 1
ATOM 678 O O . ARG A 1 85 ? 5.688 -3.816 6.181 1.00 90.88 85 ARG A O 1
ATOM 685 N N . GLN A 1 86 ? 7.225 -2.353 5.461 1.00 89.25 86 GLN A N 1
ATOM 686 C CA . GLN A 1 86 ? 7.214 -1.551 6.689 1.00 89.25 86 GLN A CA 1
ATOM 687 C C . GLN A 1 86 ? 5.863 -0.859 6.911 1.00 89.25 86 GLN A C 1
ATOM 689 O O . GLN A 1 86 ? 5.385 -0.834 8.045 1.00 89.25 86 GLN A O 1
ATOM 694 N N . LEU A 1 87 ? 5.236 -0.340 5.852 1.00 89.69 87 LEU A N 1
ATOM 695 C CA . LEU A 1 87 ? 3.908 0.276 5.920 1.00 89.69 87 LEU A CA 1
ATOM 696 C C . LEU A 1 87 ? 2.831 -0.744 6.305 1.00 89.69 87 LEU A C 1
ATOM 698 O O . LEU A 1 87 ? 2.057 -0.490 7.226 1.00 89.69 87 LEU A O 1
ATOM 702 N N . PHE A 1 88 ? 2.825 -1.926 5.686 1.00 90.62 88 PHE A N 1
ATOM 703 C CA . PHE A 1 88 ? 1.886 -2.997 6.029 1.00 90.62 88 PHE A CA 1
ATOM 704 C C . PHE A 1 88 ? 2.090 -3.517 7.453 1.00 90.62 88 PHE A C 1
ATOM 706 O O . PHE A 1 88 ? 1.116 -3.667 8.185 1.00 90.62 88 PHE A O 1
ATOM 713 N N . GLN A 1 89 ? 3.337 -3.677 7.913 1.00 88.50 89 GLN A N 1
ATOM 714 C CA . GLN A 1 89 ? 3.615 -4.040 9.310 1.00 88.50 89 GLN A CA 1
ATOM 715 C C . GLN A 1 89 ? 3.114 -2.987 10.304 1.00 88.50 89 GLN A C 1
ATOM 717 O O . GLN A 1 89 ? 2.716 -3.325 11.418 1.00 88.50 89 GLN A O 1
ATOM 722 N N . GLN A 1 90 ? 3.166 -1.703 9.943 1.00 85.81 90 GLN A N 1
ATOM 723 C CA . GLN A 1 90 ? 2.587 -0.646 10.767 1.00 85.81 90 GLN A CA 1
ATOM 724 C C . GLN A 1 90 ? 1.061 -0.723 10.742 1.00 85.81 90 GLN A C 1
ATOM 726 O O . GLN A 1 90 ? 0.464 -0.738 11.812 1.00 85.81 90 GLN A O 1
ATOM 731 N N . GLY A 1 91 ? 0.441 -0.853 9.567 1.00 84.88 91 GLY A N 1
ATOM 732 C CA . GLY A 1 91 ? -1.010 -1.003 9.426 1.00 84.88 91 GLY A CA 1
ATOM 733 C C . GLY A 1 91 ? -1.569 -2.174 10.238 1.00 84.88 91 GLY A C 1
ATOM 734 O O . GLY A 1 91 ? -2.530 -2.000 10.983 1.00 84.88 91 GLY A O 1
ATOM 735 N N . GLU A 1 92 ? -0.909 -3.333 10.201 1.00 83.69 92 GLU A N 1
ATOM 736 C CA . GLU A 1 92 ? -1.325 -4.528 10.948 1.00 83.69 92 GLU A CA 1
ATOM 737 C C . GLU A 1 92 ? -1.296 -4.349 12.464 1.00 83.69 92 GLU A C 1
ATOM 739 O O . GLU A 1 92 ? -2.181 -4.861 13.150 1.00 83.69 92 GLU A O 1
ATOM 744 N N . LYS A 1 93 ? -0.333 -3.587 13.001 1.00 83.19 93 LYS A N 1
ATOM 745 C CA . LYS A 1 93 ? -0.304 -3.258 14.439 1.00 83.19 93 LYS A CA 1
ATOM 746 C C . LYS A 1 93 ? -1.538 -2.477 14.882 1.00 83.19 93 LYS A C 1
ATOM 748 O O . LYS A 1 93 ? -1.917 -2.563 16.044 1.00 83.19 93 LYS A O 1
ATOM 753 N N . TRP A 1 94 ? -2.149 -1.734 13.964 1.00 84.88 94 TRP A N 1
ATOM 754 C CA . TRP A 1 94 ? -3.395 -1.000 14.176 1.00 84.88 94 TRP A CA 1
ATOM 755 C C . TRP A 1 94 ? -4.618 -1.752 13.632 1.00 84.88 94 TRP A C 1
ATOM 757 O O . TRP A 1 94 ? -5.698 -1.176 13.544 1.00 84.88 94 TRP A O 1
ATOM 767 N N . HIS A 1 95 ? -4.458 -3.031 13.265 1.00 78.94 95 HIS A N 1
ATOM 768 C CA . HIS A 1 95 ? -5.489 -3.874 12.653 1.00 78.94 95 HIS A CA 1
ATOM 769 C C . HIS A 1 95 ? -6.111 -3.284 11.373 1.00 78.94 95 HIS A C 1
ATOM 771 O O . HIS A 1 95 ? -7.252 -3.588 11.027 1.00 78.94 95 HIS A O 1
ATOM 777 N N . LEU A 1 96 ? -5.355 -2.454 10.650 1.00 85.81 96 LEU A N 1
ATOM 778 C CA . LEU A 1 96 ? -5.758 -1.886 9.369 1.00 85.81 96 LEU A CA 1
ATOM 779 C C . LEU A 1 96 ? -5.362 -2.819 8.227 1.00 85.81 96 LEU A C 1
ATOM 781 O O . LEU A 1 96 ? -4.257 -3.363 8.204 1.00 85.81 96 LEU A O 1
ATOM 785 N N . THR A 1 97 ? -6.266 -2.959 7.261 1.00 83.44 97 THR A N 1
ATOM 786 C CA . THR A 1 97 ? -5.979 -3.630 5.990 1.00 83.44 97 THR A CA 1
ATOM 787 C C . THR A 1 97 ? -5.733 -2.550 4.948 1.00 83.44 97 THR A C 1
ATOM 789 O O . THR A 1 97 ? -6.647 -1.802 4.607 1.00 83.44 97 THR A O 1
ATOM 792 N N . LEU A 1 98 ? -4.490 -2.422 4.501 1.00 85.19 98 LEU A N 1
ATOM 793 C CA . LEU A 1 98 ? -4.088 -1.455 3.490 1.00 85.19 98 LEU A CA 1
ATOM 794 C C . LEU A 1 98 ? -4.127 -2.137 2.123 1.00 85.19 98 LEU A C 1
ATOM 796 O O . LEU A 1 98 ? -3.603 -3.235 1.952 1.00 85.19 98 LEU A O 1
ATOM 800 N N . GLN A 1 99 ? -4.750 -1.475 1.157 1.00 84.88 99 GLN A N 1
ATOM 801 C CA . GLN A 1 99 ? -4.814 -1.917 -0.231 1.00 84.88 99 GLN A CA 1
ATOM 802 C C . GLN A 1 99 ? -4.178 -0.839 -1.101 1.00 84.88 99 GLN A C 1
ATOM 804 O O . GLN A 1 99 ? -4.415 0.348 -0.878 1.00 84.88 99 GLN A O 1
ATOM 809 N N . ALA A 1 100 ? -3.352 -1.255 -2.055 1.00 82.75 100 ALA A N 1
ATOM 810 C CA . ALA A 1 100 ? -2.737 -0.363 -3.025 1.00 82.75 100 ALA A CA 1
ATOM 811 C C . ALA A 1 100 ? -3.284 -0.715 -4.408 1.00 82.75 100 ALA A C 1
ATOM 813 O O . ALA A 1 100 ? -3.167 -1.860 -4.839 1.00 82.75 100 ALA A O 1
ATOM 814 N N . ASP A 1 101 ? -3.876 0.253 -5.105 1.00 83.94 101 ASP A N 1
ATOM 815 C CA . ASP A 1 101 ? -4.299 0.029 -6.483 1.00 83.94 101 ASP A CA 1
ATOM 816 C C . ASP A 1 101 ? -3.098 0.173 -7.420 1.00 83.94 101 ASP A C 1
ATOM 818 O O . ASP A 1 101 ? -2.539 1.252 -7.614 1.00 83.94 101 ASP A O 1
ATOM 822 N N . ILE A 1 102 ? -2.689 -0.946 -8.011 1.00 84.19 102 ILE A N 1
ATOM 823 C CA . ILE A 1 102 ? -1.570 -0.990 -8.954 1.00 84.19 102 ILE A CA 1
ATOM 824 C C . ILE A 1 102 ? -1.909 -0.246 -10.250 1.00 84.19 102 ILE A C 1
ATOM 826 O O . ILE A 1 102 ? -1.009 0.261 -10.915 1.00 84.19 102 ILE A O 1
ATOM 830 N N . SER A 1 103 ? -3.191 -0.139 -10.597 1.00 83.25 103 SER A N 1
ATOM 831 C CA . SER A 1 103 ? -3.654 0.539 -11.812 1.00 83.25 103 SER A CA 1
ATOM 832 C C . SER A 1 103 ? -3.360 2.040 -11.772 1.00 83.25 103 SER A C 1
ATOM 834 O O . SER A 1 103 ? -3.098 2.653 -12.805 1.00 83.25 103 SER A O 1
ATOM 836 N N . GLU A 1 104 ? -3.359 2.634 -10.577 1.00 86.88 104 GLU A N 1
ATOM 837 C CA . GLU A 1 104 ? -3.077 4.057 -10.391 1.00 86.88 104 GLU A CA 1
ATOM 838 C C . GLU A 1 104 ? -1.580 4.390 -10.501 1.00 86.88 104 GLU A C 1
ATOM 840 O O . GLU A 1 104 ? -1.235 5.539 -10.773 1.00 86.88 104 GLU A O 1
ATOM 845 N N . LEU A 1 105 ? -0.679 3.403 -10.376 1.00 84.81 105 LEU A N 1
ATOM 846 C CA . LEU A 1 105 ? 0.777 3.616 -10.451 1.00 84.81 105 LEU A CA 1
ATOM 847 C C . LEU A 1 105 ? 1.253 4.105 -11.831 1.00 84.81 105 LEU A C 1
ATOM 849 O O . LEU A 1 105 ? 2.325 4.700 -11.926 1.00 84.81 105 LEU A O 1
ATOM 853 N N . GLU A 1 106 ? 0.485 3.859 -12.897 1.00 83.50 106 GLU A N 1
ATOM 854 C CA . GLU A 1 106 ? 0.784 4.342 -14.257 1.00 83.50 106 GLU A CA 1
ATOM 855 C C . GLU A 1 106 ? -0.055 5.561 -14.666 1.00 83.50 106 GLU A C 1
ATOM 857 O O . GLU A 1 106 ? 0.034 6.025 -15.808 1.00 83.50 106 GLU A O 1
ATOM 862 N N . ASN A 1 107 ? -0.863 6.105 -13.753 1.00 90.62 107 ASN A N 1
ATOM 863 C CA . ASN A 1 107 ? -1.666 7.281 -14.042 1.00 90.62 107 ASN A CA 1
ATOM 864 C C . ASN A 1 107 ? -0.757 8.507 -14.235 1.00 90.62 107 ASN A C 1
ATOM 866 O O . ASN A 1 107 ? -0.148 9.010 -13.290 1.00 90.62 107 ASN A O 1
ATOM 870 N N . ARG A 1 108 ? -0.696 9.005 -15.475 1.00 88.88 108 ARG A N 1
ATOM 871 C CA . ARG A 1 108 ? 0.141 10.154 -15.846 1.00 88.88 108 ARG A CA 1
ATOM 872 C C . ARG A 1 108 ? -0.201 11.415 -15.063 1.00 88.88 108 ARG A C 1
ATOM 874 O O . ARG A 1 108 ? 0.716 12.119 -14.674 1.00 88.88 108 ARG A O 1
ATOM 881 N N . GLU A 1 109 ? -1.475 11.664 -14.774 1.00 90.88 109 GLU A N 1
ATOM 882 C CA . GLU A 1 109 ? -1.886 12.851 -14.015 1.00 90.88 109 GLU A CA 1
ATOM 883 C C . GLU A 1 109 ? -1.354 12.807 -12.578 1.00 90.88 109 GLU A C 1
ATOM 885 O O . GLU A 1 109 ? -0.853 13.807 -12.064 1.00 90.88 109 GLU A O 1
ATOM 890 N N . LEU A 1 110 ? -1.403 11.632 -11.936 1.00 90.62 110 LEU A N 1
ATOM 891 C CA . LEU A 1 110 ? -0.849 11.448 -10.592 1.00 90.62 110 LEU A CA 1
ATOM 892 C C . LEU A 1 110 ? 0.678 11.578 -10.597 1.00 90.62 110 LEU A C 1
ATOM 894 O O . LEU A 1 110 ? 1.242 12.214 -9.707 1.00 90.62 110 LEU A O 1
ATOM 898 N N . LEU A 1 111 ? 1.347 11.019 -11.609 1.00 90.56 111 LEU A N 1
ATOM 899 C CA . LEU A 1 111 ? 2.799 11.126 -11.765 1.00 90.56 111 LEU A CA 1
ATOM 900 C C . LEU A 1 111 ? 3.249 12.573 -12.014 1.00 90.56 111 LEU A C 1
ATOM 902 O O . LEU A 1 111 ? 4.216 13.021 -11.399 1.00 90.56 111 LEU A O 1
ATOM 906 N N . ASP A 1 112 ? 2.531 13.319 -12.853 1.00 91.50 112 ASP A N 1
ATOM 907 C CA . ASP A 1 112 ? 2.807 14.734 -13.110 1.00 91.50 112 ASP A CA 1
ATOM 908 C C . ASP A 1 112 ? 2.586 15.574 -11.842 1.00 91.50 112 ASP A C 1
ATOM 910 O O . ASP A 1 112 ? 3.411 16.424 -11.506 1.00 91.50 112 ASP A O 1
ATOM 914 N N . GLY A 1 113 ? 1.541 15.274 -11.063 1.00 91.38 113 GLY A N 1
ATOM 915 C CA . GLY A 1 113 ? 1.317 15.897 -9.756 1.00 91.38 113 GLY A CA 1
ATOM 916 C C . GLY A 1 113 ? 2.447 15.632 -8.753 1.00 91.38 113 GLY A C 1
ATOM 917 O O . GLY A 1 113 ? 2.858 16.546 -8.032 1.00 91.38 113 GLY A O 1
ATOM 918 N N . ILE A 1 114 ? 2.993 14.408 -8.722 1.00 89.81 114 ILE A N 1
ATOM 919 C CA . ILE A 1 114 ? 4.163 14.061 -7.894 1.00 89.81 114 ILE A CA 1
ATOM 920 C C . ILE A 1 114 ? 5.397 14.837 -8.357 1.00 89.81 114 ILE A C 1
ATOM 922 O O . ILE A 1 114 ? 6.120 15.372 -7.518 1.00 89.81 114 ILE A O 1
ATOM 926 N N . LYS A 1 115 ? 5.614 14.948 -9.671 1.00 89.19 115 LYS A N 1
ATOM 927 C CA . LYS A 1 115 ? 6.729 15.713 -10.239 1.00 89.19 115 LYS A CA 1
ATOM 928 C C . LYS A 1 115 ? 6.652 17.191 -9.857 1.00 89.19 115 LYS A C 1
ATOM 930 O O . LYS A 1 115 ? 7.628 17.758 -9.374 1.00 89.19 115 LYS A O 1
ATOM 935 N N . GLU A 1 116 ? 5.482 17.814 -9.998 1.00 92.50 116 GLU A N 1
ATOM 936 C CA . GLU A 1 116 ? 5.288 19.198 -9.557 1.00 92.50 116 GLU A CA 1
ATOM 937 C C . GLU A 1 116 ? 5.522 19.366 -8.053 1.00 92.50 116 GLU A C 1
ATOM 939 O O . GLU A 1 116 ? 6.044 20.388 -7.602 1.00 92.50 116 GLU A O 1
ATOM 944 N N . PHE A 1 117 ? 5.083 18.393 -7.254 1.00 88.06 117 PHE A N 1
ATOM 945 C CA . PHE A 1 117 ? 5.294 18.410 -5.813 1.00 88.06 117 PHE A CA 1
ATOM 946 C C . PHE A 1 117 ? 6.780 18.308 -5.459 1.00 88.06 117 PHE A C 1
ATOM 948 O O . PHE A 1 117 ? 7.251 19.066 -4.610 1.00 88.06 117 PHE A O 1
ATOM 955 N N . GLU A 1 118 ? 7.517 17.416 -6.121 1.00 86.44 118 GLU A N 1
ATOM 956 C CA . GLU A 1 118 ? 8.966 17.282 -5.989 1.00 86.44 118 GLU A CA 1
ATOM 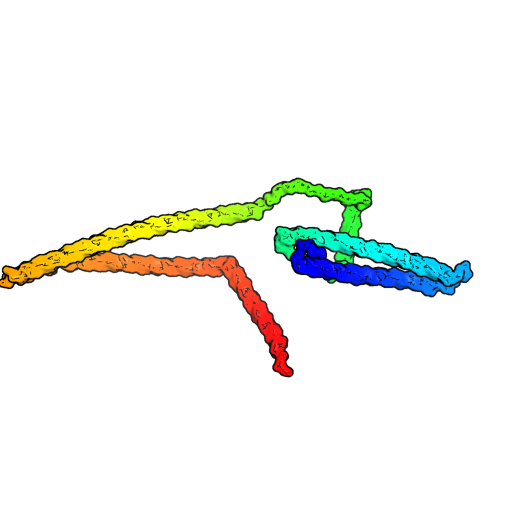957 C C . GLU A 1 118 ? 9.664 18.609 -6.312 1.00 86.44 118 GLU A C 1
ATOM 959 O O . GLU A 1 118 ? 10.392 19.137 -5.468 1.00 86.44 118 GLU A O 1
ATOM 964 N N . GLU A 1 119 ? 9.367 19.208 -7.468 1.00 86.88 119 GLU A N 1
ATOM 965 C CA . GLU A 1 119 ? 9.930 20.498 -7.883 1.00 86.88 119 GLU A CA 1
ATOM 966 C C . GLU A 1 119 ? 9.645 21.603 -6.850 1.00 86.88 119 GLU A C 1
ATOM 968 O O . GLU A 1 119 ? 10.553 22.331 -6.439 1.00 86.88 119 GLU A O 1
ATOM 973 N N . LYS A 1 120 ? 8.402 21.691 -6.354 1.00 86.81 120 LYS A N 1
ATOM 974 C CA . LYS A 1 120 ? 8.008 22.661 -5.317 1.00 86.81 120 LYS A CA 1
ATOM 975 C C . LYS A 1 120 ? 8.760 22.432 -4.002 1.00 86.81 120 LYS A C 1
ATOM 977 O O . LYS A 1 120 ? 9.194 23.401 -3.380 1.00 86.81 120 LYS A O 1
ATOM 982 N N . GLN A 1 121 ? 8.948 21.182 -3.574 1.00 82.31 121 GLN A N 1
ATOM 983 C CA . GLN A 1 121 ? 9.682 20.863 -2.343 1.00 82.31 121 GLN A CA 1
ATOM 984 C C . GLN A 1 121 ? 11.181 21.159 -2.456 1.00 82.31 121 GLN A C 1
ATOM 986 O O . GLN A 1 121 ? 11.765 21.724 -1.525 1.00 82.31 121 GLN A O 1
ATOM 991 N N . LEU A 1 122 ? 11.791 20.848 -3.603 1.00 73.31 122 LEU A N 1
ATOM 992 C CA . LEU A 1 122 ? 13.183 21.192 -3.914 1.00 73.31 122 LEU A CA 1
ATOM 993 C C . LEU A 1 122 ? 13.403 22.709 -3.905 1.00 73.31 122 LEU A C 1
ATOM 995 O O . LEU A 1 122 ? 14.393 23.186 -3.343 1.00 73.31 122 LEU A O 1
ATOM 999 N N . MET A 1 123 ? 12.452 23.478 -4.444 1.00 75.50 123 MET A N 1
ATOM 1000 C CA . MET A 1 123 ? 12.482 24.943 -4.380 1.00 75.50 123 MET A CA 1
ATOM 1001 C C . MET A 1 123 ? 12.348 25.477 -2.946 1.00 75.50 123 MET A C 1
ATOM 1003 O O . MET A 1 123 ? 12.982 26.475 -2.607 1.00 75.50 123 MET A O 1
ATOM 1007 N N . MET A 1 124 ? 11.555 24.823 -2.089 1.00 68.94 124 MET A N 1
ATOM 1008 C CA . MET A 1 124 ? 11.288 25.288 -0.721 1.00 68.94 124 MET A CA 1
ATOM 1009 C C . MET A 1 124 ? 12.419 24.989 0.274 1.00 68.94 124 MET A C 1
ATOM 1011 O O . MET A 1 124 ? 12.618 25.760 1.213 1.00 68.94 124 MET A O 1
ATOM 1015 N N . GLN A 1 125 ? 13.148 23.877 0.112 1.00 63.03 125 GLN A N 1
ATOM 1016 C CA . GLN A 1 125 ? 14.155 23.428 1.090 1.00 63.03 125 GLN A CA 1
ATOM 1017 C C . GLN A 1 125 ? 15.613 23.729 0.708 1.00 63.03 125 GLN A C 1
ATOM 1019 O O . GLN A 1 125 ? 16.499 23.558 1.551 1.00 63.03 125 GLN A O 1
ATOM 1024 N N . GLY A 1 126 ? 15.855 24.253 -0.499 1.00 62.00 126 GLY A N 1
ATOM 1025 C CA . GLY A 1 126 ? 17.191 24.530 -1.028 1.00 62.00 126 GLY A CA 1
ATOM 1026 C C . GLY A 1 126 ? 17.907 23.248 -1.466 1.00 62.00 126 GLY A C 1
ATOM 1027 O O . GLY A 1 126 ? 17.955 22.266 -0.725 1.00 62.00 126 GLY A O 1
ATOM 1028 N N . ALA A 1 127 ? 18.482 23.258 -2.672 1.00 60.53 127 ALA A N 1
ATOM 1029 C CA . ALA A 1 127 ? 19.039 22.072 -3.336 1.00 60.53 127 ALA A CA 1
ATOM 1030 C C . ALA A 1 127 ? 20.082 21.293 -2.497 1.00 60.53 127 ALA A C 1
ATOM 1032 O O . ALA A 1 127 ? 20.126 20.065 -2.561 1.00 60.53 127 ALA A O 1
ATOM 1033 N N . ASP A 1 128 ? 20.858 21.976 -1.647 1.00 59.91 128 ASP A N 1
ATOM 1034 C CA . ASP A 1 128 ? 21.909 21.362 -0.816 1.00 59.91 128 ASP A CA 1
ATOM 1035 C C . ASP A 1 128 ? 21.390 20.350 0.221 1.00 59.91 128 ASP A C 1
ATOM 1037 O O . ASP A 1 128 ? 22.112 19.428 0.607 1.00 59.91 128 ASP A O 1
ATOM 1041 N N . LYS A 1 129 ? 20.136 20.473 0.680 1.00 61.19 129 LYS A N 1
ATOM 1042 C CA . LYS A 1 129 ? 19.576 19.544 1.680 1.00 61.19 129 LYS A CA 1
ATOM 1043 C C . LYS A 1 129 ? 19.092 18.224 1.082 1.00 61.19 129 LYS A C 1
ATOM 1045 O O . LYS A 1 129 ? 18.952 17.259 1.825 1.00 61.19 129 LYS A O 1
ATOM 1050 N N . PHE A 1 130 ? 18.860 18.178 -0.229 1.00 58.59 130 PHE A N 1
ATOM 1051 C CA . PHE A 1 130 ? 18.323 17.006 -0.928 1.00 58.59 130 PHE A CA 1
ATOM 1052 C C . PHE A 1 130 ? 19.419 16.053 -1.430 1.00 58.59 130 PHE A C 1
ATOM 1054 O O . PHE A 1 130 ? 19.181 14.858 -1.564 1.00 58.59 130 PHE A O 1
ATOM 1061 N N . ALA A 1 131 ? 20.635 16.562 -1.661 1.00 63.09 131 ALA A N 1
ATOM 1062 C CA . ALA A 1 131 ? 21.799 15.751 -2.036 1.00 63.09 131 ALA A CA 1
ATOM 1063 C C . ALA A 1 131 ? 22.408 14.971 -0.853 1.00 63.09 131 ALA A C 1
ATOM 1065 O O . ALA A 1 131 ? 23.236 14.081 -1.044 1.00 63.09 131 ALA A O 1
ATOM 1066 N N . SER A 1 132 ? 22.015 15.309 0.377 1.00 68.38 132 SER A N 1
ATOM 1067 C CA . SER A 1 132 ? 22.460 14.626 1.592 1.00 68.38 132 SER A CA 1
ATOM 1068 C C . SER A 1 132 ? 21.465 13.528 1.984 1.00 68.38 132 SER A C 1
ATOM 1070 O O . SER A 1 132 ? 20.259 13.733 1.836 1.00 68.38 132 SER A O 1
ATOM 1072 N N . PRO A 1 133 ? 21.922 12.385 2.535 1.00 68.38 133 PRO A N 1
ATOM 1073 C CA . PRO A 1 133 ? 21.019 11.369 3.061 1.00 68.38 133 PRO A CA 1
ATOM 1074 C C . PRO A 1 133 ? 20.039 11.999 4.058 1.00 68.38 133 PRO A C 1
ATOM 1076 O O . PRO A 1 133 ? 20.475 12.811 4.887 1.00 68.38 133 PRO A O 1
ATOM 1079 N N . PRO A 1 134 ? 18.742 11.636 4.021 1.00 68.50 134 PRO A N 1
ATOM 1080 C CA . PRO A 1 134 ? 17.795 12.146 4.995 1.00 68.50 134 PRO A CA 1
ATOM 1081 C C . PRO A 1 134 ? 18.323 11.824 6.399 1.00 68.50 134 PRO A C 1
ATOM 1083 O O . PRO A 1 134 ? 18.786 10.699 6.636 1.00 68.50 134 PRO A O 1
ATOM 1086 N N . PRO A 1 135 ? 18.299 12.790 7.336 1.00 68.50 135 PRO A N 1
ATOM 1087 C CA . PRO A 1 135 ? 18.709 12.515 8.701 1.00 68.50 135 PRO A CA 1
ATOM 1088 C C . PRO A 1 135 ? 17.883 11.333 9.224 1.00 68.50 135 PRO A C 1
ATOM 1090 O O . PRO A 1 135 ? 16.695 11.232 8.892 1.00 68.50 135 PRO A O 1
ATOM 1093 N N . PRO A 1 136 ? 18.482 10.427 10.023 1.00 70.69 136 PRO A N 1
ATOM 1094 C CA . PRO A 1 136 ? 17.738 9.317 10.596 1.00 70.69 136 PRO A CA 1
ATOM 1095 C C . PRO A 1 136 ? 16.494 9.890 11.269 1.00 70.69 136 PRO A C 1
ATOM 1097 O O . PRO A 1 136 ? 16.614 10.940 11.913 1.00 70.69 136 PRO A O 1
ATOM 1100 N N . PRO A 1 137 ? 15.319 9.249 11.111 1.00 61.81 137 PRO A N 1
ATOM 1101 C CA . PRO A 1 137 ? 14.087 9.768 11.667 1.00 61.81 137 PRO A CA 1
ATOM 1102 C C . PRO A 1 137 ? 14.350 10.018 13.142 1.00 61.81 137 PRO A C 1
ATOM 1104 O O . PRO A 1 137 ? 14.570 9.078 13.916 1.00 61.81 137 PRO A O 1
ATOM 1107 N N . GLN A 1 138 ? 14.401 11.298 13.520 1.00 60.09 138 GLN A N 1
ATOM 1108 C CA . GLN A 1 138 ? 14.359 11.679 14.912 1.00 60.09 138 GLN A CA 1
ATOM 1109 C C . GLN A 1 138 ? 13.014 11.146 15.342 1.00 60.09 138 GLN A C 1
ATOM 1111 O O . GLN A 1 138 ? 12.000 11.734 15.002 1.00 60.09 138 GLN A O 1
ATOM 1116 N N . LYS A 1 139 ? 12.986 9.969 15.970 1.00 56.31 139 LYS A N 1
ATOM 1117 C CA . LYS A 1 139 ? 11.806 9.502 16.676 1.00 56.31 139 LYS A CA 1
ATOM 1118 C C . LYS A 1 139 ? 11.620 10.590 17.723 1.00 56.31 139 LYS A C 1
ATOM 1120 O O . LYS A 1 139 ? 12.426 10.593 18.663 1.00 56.31 139 LYS A O 1
ATOM 1125 N N . PRO A 1 140 ? 10.687 11.557 17.571 1.00 59.22 140 PRO A N 1
ATOM 1126 C CA . PRO A 1 140 ? 10.381 12.401 18.707 1.00 59.22 140 PRO A CA 1
ATOM 1127 C C . PRO A 1 140 ? 10.092 11.399 19.816 1.00 59.22 140 PRO A C 1
ATOM 1129 O O . PRO A 1 140 ? 9.339 10.446 19.587 1.00 59.22 140 PRO A O 1
ATOM 1132 N N . LYS A 1 141 ? 10.818 11.490 20.941 1.00 48.34 141 LYS A N 1
ATOM 1133 C CA . LYS A 1 141 ? 10.527 10.646 22.102 1.00 48.34 141 LYS A CA 1
ATOM 1134 C C . LYS A 1 141 ? 9.027 10.745 22.263 1.00 48.34 141 LYS A C 1
ATOM 1136 O O . LYS A 1 141 ? 8.550 11.861 22.447 1.00 48.34 141 LYS A O 1
ATOM 1141 N N . LEU A 1 142 ? 8.337 9.625 22.034 1.00 43.50 142 LEU A N 1
ATOM 1142 C CA . LEU A 1 142 ? 6.888 9.580 21.968 1.00 43.50 142 LEU A CA 1
ATOM 1143 C C . LEU A 1 142 ? 6.405 10.294 23.222 1.00 43.50 142 LEU A C 1
ATOM 1145 O O . LEU A 1 142 ? 6.559 9.776 24.329 1.00 43.50 142 LEU A O 1
ATOM 1149 N N . ALA A 1 143 ? 5.907 11.520 23.057 1.00 53.56 143 ALA A N 1
ATOM 1150 C CA . ALA A 1 143 ? 5.027 12.064 24.057 1.00 53.56 143 ALA A CA 1
ATOM 1151 C C . ALA A 1 143 ? 3.901 11.031 24.124 1.00 53.56 143 ALA A C 1
ATOM 1153 O O . ALA A 1 143 ? 3.448 10.590 23.058 1.00 53.56 143 ALA A O 1
ATOM 1154 N N . PRO A 1 144 ? 3.536 10.545 25.322 1.00 50.16 144 PRO A N 1
ATOM 1155 C CA . PRO A 1 144 ? 2.444 9.600 25.434 1.00 50.16 144 PRO A CA 1
ATOM 1156 C C . PRO A 1 144 ? 1.288 10.173 24.628 1.00 50.16 144 PRO A C 1
ATOM 1158 O O . PRO A 1 144 ? 0.962 11.353 24.784 1.00 50.16 144 PRO A O 1
ATOM 1161 N N . LEU A 1 145 ? 0.772 9.361 23.704 1.00 46.09 145 LEU A N 1
ATOM 1162 C CA . LEU A 1 145 ? -0.353 9.685 22.845 1.00 46.09 145 LEU A CA 1
ATOM 1163 C C . LEU A 1 145 ? -1.585 9.796 23.751 1.00 46.09 145 LEU A C 1
ATOM 1165 O O . LEU A 1 145 ? -2.438 8.921 23.808 1.00 46.09 145 LEU A O 1
ATOM 1169 N N . ASN A 1 146 ? -1.632 10.868 24.531 1.00 51.97 146 ASN A N 1
ATOM 1170 C CA . ASN A 1 146 ? -2.832 11.390 25.129 1.00 51.97 146 ASN A CA 1
ATOM 1171 C C . ASN A 1 146 ? -3.562 12.031 23.951 1.00 51.97 146 ASN A C 1
ATOM 1173 O O . ASN A 1 146 ? -3.532 13.243 23.781 1.00 51.97 146 ASN A O 1
ATOM 1177 N N . GLU A 1 147 ? -4.135 11.213 23.068 1.00 50.34 147 GLU A N 1
ATOM 1178 C CA . GLU A 1 147 ? -5.302 11.649 22.319 1.00 50.34 147 GLU A CA 1
ATOM 1179 C C . GLU A 1 147 ? -6.399 11.784 23.373 1.00 50.34 147 GLU A C 1
ATOM 1181 O O . GLU A 1 147 ? -6.948 10.761 23.792 1.00 50.34 147 GLU A O 1
ATOM 1186 N N . PRO A 1 148 ? -6.706 13.002 23.863 1.00 57.50 148 PRO A N 1
ATOM 1187 C CA . PRO A 1 148 ? -7.667 13.160 24.946 1.00 57.50 148 PRO A CA 1
ATOM 1188 C C . PRO A 1 148 ? -9.033 12.586 24.555 1.00 57.50 148 PRO A C 1
ATOM 1190 O O . PRO A 1 148 ? -9.795 12.211 25.424 1.00 57.50 148 PRO A O 1
ATOM 1193 N N . GLY A 1 149 ? -9.344 12.445 23.262 1.00 58.72 149 GLY A N 1
ATOM 1194 C CA . GLY A 1 149 ? -10.581 11.818 22.803 1.00 58.72 149 GLY A CA 1
ATOM 1195 C C . GLY A 1 149 ? -10.678 10.332 23.153 1.00 58.72 149 GLY A C 1
ATOM 1196 O O . GLY A 1 149 ? -11.607 9.929 23.847 1.00 58.72 149 GLY A O 1
ATOM 1197 N N . VAL A 1 150 ? -9.732 9.508 22.693 1.00 59.97 150 VAL A N 1
ATOM 1198 C CA . VAL A 1 150 ? -9.817 8.044 22.840 1.00 59.97 150 VAL A CA 1
ATOM 1199 C C . VAL A 1 150 ? -9.618 7.621 24.293 1.00 59.97 150 VAL A C 1
ATOM 1201 O O . VAL A 1 150 ? -10.358 6.771 24.790 1.00 59.97 150 VAL A O 1
ATOM 1204 N N . THR A 1 151 ? -8.688 8.255 25.014 1.00 66.25 151 THR A N 1
ATOM 1205 C CA . THR A 1 151 ? -8.489 7.973 26.441 1.00 66.25 151 THR A CA 1
ATOM 1206 C C . THR A 1 151 ? -9.671 8.444 27.284 1.00 66.25 151 THR A C 1
ATOM 1208 O O . THR A 1 151 ? -10.096 7.696 28.159 1.00 66.25 151 THR A O 1
ATOM 1211 N N . MET A 1 152 ? -10.292 9.597 26.994 1.00 69.31 152 MET A N 1
ATOM 1212 C CA . MET A 1 152 ? -11.508 10.015 27.709 1.00 69.31 152 MET A CA 1
ATOM 1213 C C . MET A 1 152 ? -12.720 9.138 27.393 1.00 69.31 152 MET A C 1
ATOM 1215 O O . MET A 1 152 ? -13.526 8.906 28.291 1.00 69.31 152 MET A O 1
ATOM 1219 N N . ILE A 1 153 ? -12.873 8.648 26.156 1.00 77.00 153 ILE A N 1
ATOM 1220 C CA . ILE A 1 153 ? -13.962 7.722 25.801 1.00 77.00 153 ILE A CA 1
ATOM 1221 C C . ILE A 1 153 ? -13.781 6.404 26.552 1.00 77.00 153 ILE A C 1
ATOM 1223 O O . ILE A 1 153 ? -14.710 5.961 27.221 1.00 77.00 153 ILE A O 1
ATOM 1227 N N . LEU A 1 154 ? -12.574 5.833 26.535 1.00 81.19 154 LEU A N 1
ATOM 1228 C CA . LEU A 1 154 ? -12.261 4.612 27.279 1.00 81.19 154 LEU A CA 1
ATOM 1229 C C . LEU A 1 154 ? -12.410 4.804 28.790 1.00 81.19 154 LEU A C 1
ATOM 1231 O O . LEU A 1 154 ? -12.960 3.940 29.462 1.00 81.19 154 LEU A O 1
ATOM 1235 N N . GLU A 1 155 ? -11.963 5.930 29.348 1.00 82.50 155 GLU A N 1
ATOM 1236 C CA . GLU A 1 155 ? -12.156 6.235 30.768 1.00 82.50 155 GLU A CA 1
ATOM 1237 C C . GLU A 1 155 ? -13.630 6.418 31.130 1.00 82.50 155 GLU A C 1
ATOM 1239 O O . GLU A 1 155 ? -14.048 6.013 32.218 1.00 82.50 155 GLU A O 1
ATOM 1244 N N . LYS A 1 156 ? -14.420 7.034 30.246 1.00 87.12 156 LYS A N 1
ATOM 1245 C CA . LYS A 1 156 ? -15.861 7.204 30.432 1.00 87.12 156 LYS A CA 1
ATOM 1246 C C . LYS A 1 156 ? -16.566 5.853 30.400 1.00 87.12 156 LYS A C 1
ATOM 1248 O O . LYS A 1 156 ? -17.317 5.557 31.321 1.00 87.12 156 LYS A O 1
ATOM 1253 N N . GLU A 1 157 ? -16.263 5.019 29.415 1.00 87.94 157 GLU A N 1
ATOM 1254 C CA . GLU A 1 157 ? -16.849 3.687 29.282 1.00 87.94 157 GLU A CA 1
ATOM 1255 C C . GLU A 1 157 ? -16.402 2.765 30.424 1.00 87.94 157 GLU A C 1
ATOM 1257 O O . GLU A 1 157 ? -17.217 2.073 31.024 1.00 87.94 157 GLU A O 1
ATOM 1262 N N . LEU A 1 158 ? -15.141 2.851 30.857 1.00 90.00 158 LEU A N 1
ATOM 1263 C CA . LEU A 1 158 ? -14.652 2.141 32.040 1.00 90.00 158 LEU A CA 1
ATOM 1264 C C . LEU A 1 158 ? -15.379 2.583 33.319 1.00 90.00 158 LEU A C 1
ATOM 1266 O O . LEU A 1 158 ? -15.645 1.753 34.189 1.00 90.00 158 LEU A O 1
ATOM 1270 N N . LYS A 1 159 ? -15.690 3.878 33.463 1.00 92.75 159 LYS A N 1
ATOM 1271 C CA . LYS A 1 159 ? -16.473 4.401 34.595 1.00 92.75 159 LYS A CA 1
ATOM 1272 C C . LYS A 1 159 ? -17.926 3.941 34.532 1.00 92.75 159 LYS A C 1
ATOM 1274 O O . LYS A 1 159 ? -18.445 3.516 35.559 1.00 92.75 159 LYS A O 1
ATOM 1279 N N . GLU A 1 160 ? -18.557 3.993 33.363 1.00 93.56 160 GLU A N 1
ATOM 1280 C CA . GLU A 1 160 ? -19.935 3.534 33.158 1.00 93.56 160 GLU A CA 1
ATOM 1281 C C . GLU A 1 160 ? -20.064 2.032 33.441 1.00 93.56 160 GLU A C 1
ATOM 1283 O O . GLU A 1 160 ? -20.901 1.635 34.251 1.00 93.56 160 GLU A O 1
ATOM 1288 N N . VAL A 1 161 ? -19.160 1.210 32.902 1.00 93.31 161 VAL A N 1
ATOM 1289 C CA . VAL A 1 161 ? -19.127 -0.239 33.151 1.00 93.31 161 VAL A CA 1
ATOM 1290 C C . VAL A 1 161 ? -18.857 -0.552 34.623 1.00 93.31 161 VAL A C 1
ATOM 1292 O O . VAL A 1 161 ? -19.484 -1.449 35.184 1.00 93.31 161 VAL A O 1
ATOM 1295 N N . LYS A 1 162 ? -17.949 0.176 35.291 1.00 93.81 162 LYS A N 1
ATOM 1296 C CA . LYS A 1 162 ? -17.715 -0.000 36.737 1.00 93.81 162 LYS A CA 1
ATOM 1297 C C . LYS A 1 162 ? -18.948 0.360 37.560 1.00 93.81 162 LYS A C 1
ATOM 1299 O O . LYS A 1 162 ? -19.312 -0.403 38.450 1.00 93.81 162 LYS A O 1
ATOM 1304 N N . LEU A 1 163 ? -19.609 1.469 37.233 1.00 94.88 163 LEU A N 1
ATOM 1305 C CA . LEU A 1 163 ? -20.834 1.898 37.903 1.00 94.88 163 LEU A CA 1
ATOM 1306 C C . LEU A 1 163 ? -21.961 0.873 37.719 1.00 94.88 163 LEU A C 1
ATOM 1308 O O . LEU A 1 163 ? -22.665 0.553 38.676 1.00 94.88 163 LEU A O 1
ATOM 1312 N N . GLU A 1 164 ? -22.112 0.324 36.514 1.00 95.00 164 GLU A N 1
ATOM 1313 C CA . GLU A 1 164 ? -23.077 -0.741 36.246 1.00 95.00 164 GLU A CA 1
ATOM 1314 C C . GLU A 1 164 ? -22.736 -2.016 37.026 1.00 95.00 164 GLU A C 1
ATOM 1316 O O . GLU A 1 164 ? -23.622 -2.622 37.630 1.00 95.00 164 GLU A O 1
ATOM 1321 N N . ASN A 1 165 ? -21.457 -2.393 37.099 1.00 93.44 165 ASN A N 1
ATOM 1322 C CA . ASN A 1 165 ? -21.011 -3.549 37.877 1.00 93.44 165 ASN A CA 1
ATOM 1323 C C . ASN A 1 165 ? -21.314 -3.375 39.372 1.00 93.44 165 ASN A C 1
ATOM 1325 O O . ASN A 1 165 ? -21.842 -4.289 40.004 1.00 93.44 165 ASN A O 1
ATOM 1329 N N . ASP A 1 166 ? -21.041 -2.196 39.930 1.00 95.31 166 ASP A N 1
ATOM 1330 C CA . ASP A 1 166 ? -21.335 -1.878 41.329 1.00 95.31 166 ASP A CA 1
ATOM 1331 C C . ASP A 1 166 ? -22.846 -1.875 41.601 1.00 95.31 166 ASP A C 1
ATOM 1333 O O . ASP A 1 166 ? -23.303 -2.430 42.607 1.00 95.31 166 ASP A O 1
ATOM 1337 N N . ASN A 1 167 ? -23.646 -1.339 40.674 1.00 96.19 167 ASN A N 1
ATOM 1338 C CA . ASN A 1 167 ? -25.103 -1.386 40.755 1.00 96.19 167 ASN A CA 1
ATOM 1339 C C . ASN A 1 167 ? -25.617 -2.834 40.725 1.00 96.19 167 ASN A C 1
ATOM 1341 O O . ASN A 1 167 ? -26.379 -3.239 41.606 1.00 96.19 167 ASN A O 1
ATOM 1345 N N . LEU A 1 168 ? -25.143 -3.654 39.782 1.00 95.31 168 LEU A N 1
ATOM 1346 C CA . LEU A 1 168 ? -25.492 -5.073 39.696 1.00 95.31 168 LEU A CA 1
ATOM 1347 C C . LEU A 1 168 ? -25.086 -5.828 40.966 1.00 95.31 168 LEU A C 1
ATOM 1349 O O . LEU A 1 168 ? -25.900 -6.572 41.512 1.00 95.31 168 LEU A O 1
ATOM 1353 N N . ARG A 1 169 ? -23.885 -5.586 41.500 1.00 95.75 169 ARG A N 1
ATOM 1354 C CA . ARG A 1 169 ? -23.429 -6.168 42.773 1.00 95.75 169 ARG A CA 1
ATOM 1355 C C . ARG A 1 169 ? -24.324 -5.766 43.940 1.00 95.75 169 ARG A C 1
ATOM 1357 O O . ARG A 1 169 ? -24.681 -6.618 44.753 1.00 95.75 169 ARG A O 1
ATOM 1364 N N . SER A 1 170 ? -24.728 -4.499 44.015 1.00 95.31 170 SER A N 1
ATOM 1365 C CA . SER A 1 170 ? -25.649 -4.023 45.053 1.00 95.31 170 SER A CA 1
ATOM 1366 C C . SER A 1 170 ? -27.030 -4.678 44.934 1.00 95.31 170 SER A C 1
ATOM 1368 O O . SER A 1 170 ? -27.601 -5.118 45.936 1.00 95.31 170 SER A O 1
ATOM 1370 N N . LYS A 1 171 ? -27.530 -4.840 43.702 1.00 95.62 171 LYS A N 1
ATOM 1371 C CA . LYS A 1 171 ? -28.816 -5.473 43.414 1.00 95.62 171 LYS A CA 1
ATOM 1372 C C . LYS A 1 171 ? -28.791 -6.954 43.774 1.00 95.62 171 LYS A C 1
ATOM 1374 O O . LYS A 1 171 ? -29.709 -7.406 44.455 1.00 95.62 171 LYS A O 1
ATOM 1379 N N . VAL A 1 172 ? -27.724 -7.673 43.420 1.00 95.81 172 VAL A N 1
ATOM 1380 C CA . VAL A 1 172 ? -27.501 -9.069 43.831 1.00 95.81 172 VAL A CA 1
ATOM 1381 C C . VAL A 1 172 ? -27.499 -9.179 45.354 1.00 95.81 172 VAL A C 1
ATOM 1383 O O . VAL A 1 172 ? -28.297 -9.933 45.900 1.00 95.81 172 VAL A O 1
ATOM 1386 N N . LYS A 1 173 ? -26.727 -8.341 46.055 1.00 97.00 173 LYS A N 1
ATOM 1387 C CA . LYS A 1 173 ? -26.682 -8.341 47.527 1.00 97.00 173 LYS A CA 1
ATOM 1388 C C . LYS A 1 173 ? -28.050 -8.061 48.166 1.00 97.00 173 LYS A C 1
ATOM 1390 O O . LYS A 1 173 ? -28.415 -8.673 49.170 1.00 97.00 173 LYS A O 1
ATOM 1395 N N . SER A 1 174 ? -28.835 -7.150 47.588 1.00 94.75 174 SER A N 1
ATOM 1396 C CA . SER A 1 174 ? -30.194 -6.857 48.060 1.00 94.75 174 SER A CA 1
ATOM 1397 C C . SER A 1 174 ? -31.157 -8.030 47.842 1.00 94.75 174 SER A C 1
ATOM 1399 O O . SER A 1 174 ? -31.954 -8.346 48.727 1.00 94.75 174 SER A O 1
ATOM 1401 N N . LEU A 1 175 ? -31.056 -8.708 46.693 1.00 94.19 175 LEU A N 1
ATOM 1402 C CA . LEU A 1 175 ? -31.859 -9.882 46.362 1.00 94.19 175 LEU A CA 1
ATOM 1403 C C . LEU A 1 175 ? -31.490 -11.072 47.246 1.00 94.19 175 LEU A C 1
ATOM 1405 O O . LEU A 1 175 ? -32.390 -11.734 47.749 1.00 94.19 175 LEU A O 1
ATOM 1409 N N . GLU A 1 176 ? -30.204 -11.298 47.507 1.00 95.88 176 GLU A N 1
ATOM 1410 C CA . GLU A 1 176 ? -29.724 -12.314 48.450 1.00 95.88 176 GLU A CA 1
ATOM 1411 C C . GLU A 1 176 ? -30.260 -12.068 49.866 1.00 95.88 176 GLU A C 1
ATOM 1413 O O . GLU A 1 176 ? -30.735 -12.995 50.522 1.00 95.88 176 GLU A O 1
ATOM 1418 N N . SER A 1 177 ? -30.249 -10.816 50.338 1.00 94.50 177 SER A N 1
ATOM 1419 C CA . SER A 1 177 ? -30.819 -10.458 51.645 1.00 94.50 177 SER A CA 1
ATOM 1420 C C . SER A 1 177 ? -32.328 -10.727 51.706 1.00 94.50 177 SER A C 1
ATOM 1422 O O . SER A 1 177 ? -32.808 -11.378 52.637 1.00 94.50 177 SER A O 1
ATOM 1424 N N . ARG A 1 178 ? -33.079 -10.305 50.676 1.00 95.19 178 ARG A N 1
ATOM 1425 C CA . ARG A 1 178 ? -34.525 -10.575 50.573 1.00 95.19 178 ARG A CA 1
ATOM 1426 C C . ARG A 1 178 ? -34.820 -12.071 50.502 1.00 95.19 178 ARG A C 1
ATOM 1428 O O . ARG A 1 178 ? -35.701 -12.537 51.216 1.00 95.19 178 ARG A O 1
ATOM 1435 N N . TYR A 1 179 ? -34.070 -12.822 49.697 1.00 95.12 179 TYR A N 1
ATOM 1436 C CA . TYR A 1 179 ? -34.191 -14.275 49.592 1.00 95.12 179 TYR A CA 1
ATOM 1437 C C . TYR A 1 179 ? -33.972 -14.949 50.949 1.00 95.12 179 TYR A C 1
ATOM 1439 O O . TYR A 1 179 ? -34.789 -15.764 51.368 1.00 95.12 179 TYR A O 1
ATOM 1447 N N . ASN A 1 180 ? -32.929 -14.552 51.683 1.00 94.19 180 ASN A N 1
ATOM 1448 C CA . ASN A 1 180 ? -32.651 -15.086 53.015 1.00 94.19 180 ASN A CA 1
ATOM 1449 C C . ASN A 1 180 ? -33.740 -14.730 54.042 1.00 94.19 180 ASN A C 1
ATOM 1451 O O . ASN A 1 180 ? -34.057 -15.562 54.892 1.00 94.19 180 ASN A O 1
ATOM 1455 N N . SER A 1 181 ? -34.330 -13.531 53.972 1.00 95.06 181 SER A N 1
ATOM 1456 C CA . SER A 1 181 ? -35.466 -13.157 54.831 1.00 95.06 181 SER A CA 1
ATOM 1457 C C . SER A 1 181 ? -36.685 -14.028 54.545 1.00 95.06 181 SER A C 1
ATOM 1459 O O . SER A 1 181 ? -37.210 -14.666 55.453 1.00 95.06 181 SER A O 1
ATOM 1461 N N . VAL A 1 182 ? -37.072 -14.145 53.271 1.00 94.88 182 VAL A N 1
ATOM 1462 C CA . VAL A 1 182 ? -38.219 -14.963 52.847 1.00 94.88 182 VAL A CA 1
ATOM 1463 C C . VAL A 1 182 ? -37.994 -16.441 53.170 1.00 94.88 182 VAL A C 1
ATOM 1465 O O . VAL A 1 182 ? -38.916 -17.124 53.607 1.00 94.88 182 VAL A O 1
ATOM 1468 N N . ALA A 1 183 ? -36.769 -16.949 53.022 1.00 94.81 183 ALA A N 1
ATOM 1469 C CA . ALA A 1 183 ? -36.426 -18.315 53.406 1.00 94.81 183 ALA A CA 1
ATOM 1470 C C . ALA A 1 183 ? -36.589 -18.546 54.922 1.00 94.81 183 ALA A C 1
ATOM 1472 O O . ALA A 1 183 ? -37.145 -19.568 55.331 1.00 94.81 183 ALA A O 1
ATOM 1473 N N . LYS A 1 184 ? -36.169 -17.588 55.763 1.00 94.56 184 LYS A N 1
ATOM 1474 C CA . LYS A 1 184 ? -36.380 -17.639 57.222 1.00 94.56 184 LYS A CA 1
ATOM 1475 C C . LYS A 1 184 ? -37.861 -17.564 57.586 1.00 94.56 184 LYS A C 1
ATOM 1477 O O . LYS A 1 184 ? -38.333 -18.370 58.387 1.00 94.56 184 LYS A O 1
ATOM 1482 N N . GLU A 1 185 ? -38.607 -16.649 56.979 1.00 94.81 185 GLU A N 1
ATOM 1483 C CA . GLU A 1 185 ? -40.055 -16.535 57.173 1.00 94.81 185 GLU A CA 1
ATOM 1484 C C . GLU A 1 185 ? -40.761 -17.829 56.757 1.00 94.81 185 GLU A C 1
ATOM 1486 O O . GLU A 1 185 ? -41.508 -18.399 57.545 1.00 94.81 185 GLU A O 1
ATOM 1491 N N . SER A 1 186 ? -40.435 -18.388 55.590 1.00 91.50 186 SER A N 1
ATOM 1492 C CA . SER A 1 186 ? -40.983 -19.671 55.140 1.00 91.50 186 SER A CA 1
ATOM 1493 C C . SER A 1 186 ? -40.662 -20.809 56.112 1.00 91.50 186 SER A C 1
ATOM 1495 O O . SER A 1 186 ? -41.542 -21.614 56.416 1.00 91.50 186 SER A O 1
ATOM 1497 N N . SER A 1 187 ? -39.444 -20.860 56.661 1.00 92.44 187 SER A N 1
ATOM 1498 C CA . SER A 1 187 ? -39.078 -21.851 57.680 1.00 92.44 187 SER A CA 1
ATOM 1499 C C . SER A 1 187 ? -39.882 -21.688 58.971 1.00 92.44 187 SER A C 1
ATOM 1501 O O . SER A 1 187 ? -40.317 -22.682 59.547 1.00 92.44 187 SER A O 1
ATOM 1503 N N . THR A 1 188 ? -40.097 -20.455 59.437 1.00 93.69 188 THR A N 1
ATOM 1504 C CA . THR A 1 188 ? -40.871 -20.202 60.666 1.00 93.69 188 THR A CA 1
ATOM 1505 C C . THR A 1 188 ? -42.359 -20.480 60.473 1.00 93.69 188 THR A C 1
ATOM 1507 O O . THR A 1 188 ? -42.978 -21.082 61.346 1.00 93.69 188 THR A O 1
ATOM 1510 N N . VAL A 1 189 ? -42.931 -20.121 59.320 1.00 92.69 189 VAL A N 1
ATOM 1511 C CA . VAL A 1 189 ? -44.314 -20.460 58.956 1.00 92.69 189 VAL A CA 1
ATOM 1512 C C . VAL A 1 189 ? -44.486 -21.974 58.845 1.00 92.69 189 VAL A C 1
ATOM 1514 O O . VAL A 1 189 ? -45.443 -22.508 59.397 1.00 92.69 189 VAL A O 1
ATOM 1517 N N . ARG A 1 190 ? -43.541 -22.689 58.215 1.00 93.06 190 ARG A N 1
ATOM 1518 C CA . ARG A 1 190 ? -43.555 -24.163 58.169 1.00 93.06 190 ARG A CA 1
ATOM 1519 C C . ARG A 1 190 ? -43.491 -24.786 59.564 1.00 93.06 190 ARG A C 1
ATOM 1521 O O . ARG A 1 190 ? -44.238 -25.721 59.828 1.00 93.06 190 ARG A O 1
ATOM 1528 N N . ALA A 1 191 ? -42.647 -24.264 60.456 1.00 92.31 191 ALA A N 1
ATOM 1529 C CA . ALA A 1 191 ? -42.554 -24.750 61.833 1.00 92.31 191 ALA A CA 1
ATOM 1530 C C . ALA A 1 191 ? -43.858 -24.519 62.616 1.00 92.31 191 ALA A C 1
ATOM 1532 O O . ALA A 1 191 ? -44.362 -25.444 63.247 1.00 92.31 191 ALA A O 1
ATOM 1533 N N . LYS A 1 192 ? -44.447 -23.320 62.510 1.00 93.06 192 LY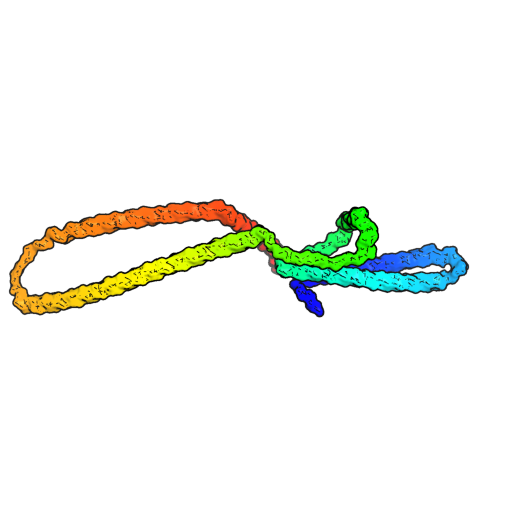S A N 1
ATOM 1534 C CA . LYS A 1 192 ? -45.747 -23.005 63.125 1.00 93.06 192 LYS A CA 1
ATOM 1535 C C . LYS A 1 192 ? -46.869 -23.885 62.576 1.00 93.06 192 LYS A C 1
ATOM 1537 O O . LYS A 1 192 ? -47.704 -24.339 63.346 1.00 93.06 192 LYS A O 1
ATOM 1542 N N . LEU A 1 193 ? -46.878 -24.149 61.268 1.00 90.94 193 LEU A N 1
ATOM 1543 C CA . LEU A 1 193 ? -47.868 -25.024 60.644 1.00 90.94 193 LEU A CA 1
ATOM 1544 C C . LEU A 1 193 ? -47.776 -26.453 61.200 1.00 90.94 193 LEU A C 1
ATOM 1546 O O . LEU A 1 193 ? -48.800 -27.027 61.562 1.00 90.94 193 LEU A O 1
ATOM 1550 N N . LEU A 1 194 ? -46.563 -27.002 61.328 1.00 91.69 194 LEU A N 1
ATOM 1551 C CA . LEU A 1 194 ? -46.349 -28.311 61.956 1.00 91.69 194 LEU A CA 1
ATOM 1552 C C . LEU A 1 194 ? -46.839 -28.327 63.409 1.00 91.69 194 LEU A C 1
ATOM 1554 O O . LEU A 1 194 ? -47.596 -29.215 63.782 1.00 91.69 194 LEU A O 1
ATOM 1558 N N . GLU A 1 195 ? -46.507 -27.299 64.192 1.00 91.44 195 GLU A N 1
ATOM 1559 C CA . GLU A 1 195 ? -46.976 -27.177 65.577 1.00 91.44 195 GLU A CA 1
ATOM 1560 C C . GLU A 1 195 ? -48.512 -27.125 65.665 1.00 91.44 195 GLU A C 1
ATOM 1562 O O . GLU A 1 195 ? -49.110 -27.764 66.530 1.00 91.44 195 GLU A O 1
ATOM 1567 N N . THR A 1 196 ? -49.179 -26.398 64.761 1.00 88.50 196 THR A N 1
ATOM 1568 C CA . THR A 1 196 ? -50.649 -26.369 64.714 1.00 88.50 196 THR A CA 1
ATOM 1569 C C . THR A 1 196 ? -51.252 -27.702 64.290 1.00 88.50 196 THR A C 1
ATOM 1571 O O . THR A 1 196 ? -52.299 -28.067 64.816 1.00 88.50 196 THR A O 1
ATOM 1574 N N . ILE A 1 197 ? -50.597 -28.444 63.390 1.00 88.25 197 ILE A N 1
ATOM 1575 C CA . ILE A 1 197 ? -51.031 -29.786 62.984 1.00 88.25 197 ILE A CA 1
ATOM 1576 C C . ILE A 1 197 ? -50.937 -30.749 64.172 1.00 88.25 197 ILE A C 1
ATOM 1578 O O . ILE A 1 197 ? -51.872 -31.509 64.406 1.00 88.25 197 ILE A O 1
ATOM 1582 N N . ASP A 1 198 ? -49.860 -30.696 64.956 1.00 88.25 198 ASP A N 1
ATOM 1583 C CA . ASP A 1 198 ? -49.697 -31.559 66.133 1.00 88.25 198 ASP A CA 1
ATOM 1584 C C . ASP A 1 198 ? -50.685 -31.196 67.257 1.00 88.25 198 ASP A C 1
ATOM 1586 O O . ASP A 1 198 ? -51.272 -32.079 67.892 1.00 88.25 198 ASP A O 1
ATOM 1590 N N . LYS A 1 199 ? -50.949 -29.898 67.469 1.00 89.31 199 LYS A N 1
ATOM 1591 C CA . LYS A 1 199 ? -52.013 -29.429 68.378 1.00 89.31 199 LYS A CA 1
ATOM 1592 C C . LYS A 1 199 ? -53.408 -29.860 67.922 1.00 89.31 199 LYS A C 1
ATOM 1594 O O . LYS A 1 199 ? -54.225 -30.226 68.758 1.00 89.31 199 LYS A O 1
ATOM 1599 N N . LEU A 1 200 ? -53.685 -29.837 66.618 1.00 83.81 200 LEU A N 1
ATOM 1600 C CA . LEU A 1 200 ? -54.949 -30.326 66.063 1.00 83.81 200 LEU A CA 1
ATOM 1601 C C . LEU A 1 200 ? -55.101 -31.832 66.252 1.00 83.81 200 LEU A C 1
ATOM 1603 O O . LEU A 1 200 ? -56.137 -32.256 66.741 1.00 83.81 200 LEU A O 1
ATOM 1607 N N . LYS A 1 201 ? -54.066 -32.625 65.958 1.00 85.94 201 LYS A N 1
ATOM 1608 C CA . LYS A 1 201 ? -54.095 -34.082 66.171 1.00 85.94 201 LYS A CA 1
ATOM 1609 C C . LYS A 1 201 ? -54.332 -34.446 67.634 1.00 85.94 201 LYS A C 1
ATOM 1611 O O . LYS A 1 201 ? -55.189 -35.264 67.932 1.00 85.94 201 LYS A O 1
ATOM 1616 N N . SER A 1 202 ? -53.623 -33.797 68.555 1.00 82.69 202 SER A N 1
ATOM 1617 C CA . SER A 1 202 ? -53.825 -34.013 69.995 1.00 82.69 202 SER A CA 1
ATOM 1618 C C . SER A 1 202 ? -55.202 -33.544 70.487 1.00 82.69 202 SER A C 1
ATOM 1620 O O . SER A 1 202 ? -55.789 -34.185 71.357 1.00 82.69 202 SER A O 1
ATOM 1622 N N . ALA A 1 203 ? -55.754 -32.465 69.921 1.00 78.94 203 ALA A N 1
ATOM 1623 C CA . ALA A 1 203 ? -57.123 -32.035 70.197 1.00 78.94 203 ALA A CA 1
ATOM 1624 C C . ALA A 1 203 ? -58.166 -33.003 69.611 1.00 78.94 203 ALA A C 1
ATOM 1626 O O . ALA A 1 203 ? -59.144 -33.304 70.286 1.00 78.94 203 ALA A O 1
ATOM 1627 N N . GLU A 1 204 ? -57.953 -33.532 68.405 1.00 75.44 204 GLU A N 1
ATOM 1628 C CA . GLU A 1 204 ? -58.786 -34.576 67.795 1.00 75.44 204 GLU A CA 1
ATOM 1629 C C . GLU A 1 204 ? -58.753 -35.868 68.621 1.00 75.44 204 GLU A C 1
ATOM 1631 O O . GLU A 1 204 ? -59.803 -36.450 68.880 1.00 75.44 204 GLU A O 1
ATOM 1636 N N . GLU A 1 205 ? -57.585 -36.280 69.119 1.00 75.19 205 GLU A N 1
ATOM 1637 C CA . GLU A 1 205 ? -57.441 -37.425 70.026 1.00 75.19 205 GLU A CA 1
ATOM 1638 C C . GLU A 1 205 ? -58.147 -37.183 71.374 1.00 75.19 205 GLU A C 1
ATOM 1640 O O . GLU A 1 205 ? -58.820 -38.076 71.893 1.00 75.19 205 GLU A O 1
ATOM 1645 N N . ALA A 1 206 ? -58.081 -35.966 71.926 1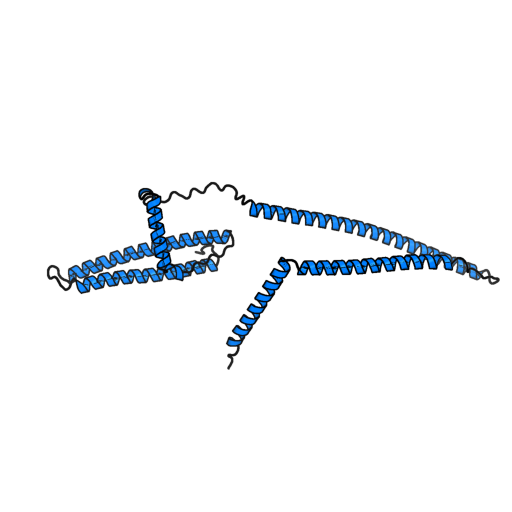.00 71.75 206 ALA A N 1
ATOM 1646 C CA . ALA A 1 206 ? -58.803 -35.594 73.147 1.00 71.75 206 ALA A CA 1
ATOM 1647 C C . ALA A 1 206 ? -60.331 -35.511 72.940 1.00 71.75 206 ALA A C 1
ATOM 1649 O O . ALA A 1 206 ? -61.106 -35.885 73.828 1.00 71.75 206 ALA A O 1
ATOM 1650 N N . VAL A 1 207 ? -60.783 -35.058 71.766 1.00 66.12 207 VAL A N 1
ATOM 1651 C CA . VAL A 1 207 ? -62.200 -35.059 71.364 1.00 66.12 207 VAL A CA 1
ATOM 1652 C C . VAL A 1 207 ? -62.695 -36.490 71.138 1.00 66.12 207 VAL A C 1
ATOM 1654 O O . VAL A 1 207 ? -63.783 -36.833 71.594 1.00 66.12 207 VAL A O 1
ATOM 1657 N N . ALA A 1 208 ? -61.883 -37.368 70.546 1.00 62.88 208 ALA A N 1
ATOM 1658 C CA . ALA A 1 208 ? -62.201 -38.788 70.404 1.00 62.88 208 ALA A CA 1
ATOM 1659 C C . ALA A 1 208 ? -62.309 -39.501 71.768 1.00 62.88 208 ALA A C 1
ATOM 1661 O O . ALA A 1 208 ? -63.238 -40.282 71.980 1.00 62.88 208 ALA A O 1
ATOM 1662 N N . LEU A 1 209 ? -61.429 -39.185 72.731 1.00 57.53 209 LEU A N 1
ATOM 1663 C CA . LEU A 1 209 ? -61.508 -39.718 74.102 1.00 57.53 209 LEU A CA 1
ATOM 1664 C C . LEU A 1 209 ? -62.704 -39.174 74.906 1.00 57.53 209 LEU A C 1
ATOM 1666 O O . LEU A 1 209 ? -63.224 -39.870 75.779 1.00 57.53 209 LEU A O 1
ATOM 1670 N N . SER A 1 210 ? -63.153 -37.945 74.634 1.00 54.41 210 SER A N 1
ATOM 1671 C CA . SER A 1 210 ? -64.311 -37.339 75.313 1.00 54.41 210 SER A CA 1
ATOM 1672 C C . SER A 1 210 ? -65.657 -37.718 74.678 1.00 54.41 210 SER A C 1
ATOM 1674 O O . SER A 1 210 ? -66.646 -37.847 75.402 1.00 54.41 210 SER A O 1
ATOM 1676 N N . GLN A 1 211 ? -65.700 -38.025 73.376 1.00 49.31 211 GLN A N 1
ATOM 1677 C CA . GLN A 1 211 ? -66.882 -38.583 72.701 1.00 49.31 211 GLN A CA 1
ATOM 1678 C C . GLN A 1 211 ? -67.206 -40.030 73.115 1.00 49.31 211 GLN A C 1
ATOM 1680 O O . GLN A 1 211 ? -68.343 -40.465 72.944 1.00 49.31 211 GLN A O 1
ATOM 1685 N N . GLN A 1 212 ? -66.268 -40.762 73.727 1.00 44.97 212 GLN A N 1
ATOM 1686 C CA . GLN A 1 212 ? -66.548 -42.086 74.298 1.00 44.97 212 GLN A CA 1
ATOM 1687 C C . GLN A 1 212 ? -67.243 -42.023 75.675 1.00 44.97 212 GLN A C 1
ATOM 1689 O O . GLN A 1 212 ? -67.762 -43.039 76.132 1.00 44.97 212 GLN A O 1
ATOM 1694 N N . ASN A 1 213 ? -67.302 -40.851 76.326 1.00 45.12 213 ASN A N 1
ATOM 1695 C CA . ASN A 1 213 ? -67.763 -40.731 77.715 1.00 45.12 213 ASN A CA 1
ATOM 1696 C C . ASN A 1 213 ? -68.944 -39.789 77.972 1.00 45.12 213 ASN A C 1
ATOM 1698 O O . ASN A 1 213 ? -69.344 -39.691 79.123 1.00 45.12 213 ASN A O 1
ATOM 1702 N N . ASN A 1 214 ? -69.550 -39.144 76.972 1.00 39.72 214 ASN A N 1
ATOM 1703 C CA . ASN A 1 214 ? -70.809 -38.414 77.180 1.00 39.72 214 ASN A CA 1
ATOM 1704 C C . ASN A 1 214 ? -71.625 -38.321 75.886 1.00 39.72 214 ASN A C 1
ATOM 1706 O O . ASN A 1 214 ? -71.539 -37.359 75.126 1.00 39.72 214 ASN A O 1
ATOM 1710 N N . SER A 1 215 ? -72.471 -39.325 75.658 1.00 37.28 215 SER A N 1
ATOM 1711 C CA . SER A 1 215 ? -73.652 -39.169 74.818 1.00 37.28 215 SER A CA 1
ATOM 1712 C C . SER A 1 215 ? -74.730 -38.472 75.639 1.00 37.28 215 SER A C 1
ATOM 1714 O O . SER A 1 215 ? -75.301 -39.092 76.536 1.00 37.28 215 SER A O 1
ATOM 1716 N N . SER A 1 216 ? -74.994 -37.205 75.333 1.00 40.72 216 SER A N 1
ATOM 1717 C CA . SER A 1 216 ? -76.318 -36.565 75.309 1.00 40.72 216 SER A CA 1
ATOM 1718 C C . SER A 1 216 ? -76.237 -35.087 75.707 1.00 40.72 216 SER A C 1
ATOM 1720 O O . SER A 1 216 ? -75.536 -34.728 76.646 1.00 40.72 216 SER A O 1
ATOM 1722 N N . ILE A 1 217 ? -77.046 -34.290 74.998 1.00 39.91 217 ILE A N 1
ATOM 1723 C CA . ILE A 1 217 ? -77.586 -32.974 75.378 1.00 39.91 217 ILE A CA 1
ATOM 1724 C C . ILE A 1 217 ? -76.738 -31.762 74.914 1.00 39.91 217 ILE A C 1
ATOM 1726 O O . ILE A 1 217 ? -75.729 -31.449 75.526 1.00 39.91 217 ILE A O 1
ATOM 1730 N N . ILE A 1 218 ? -77.051 -31.216 73.715 1.00 42.91 218 ILE A N 1
ATOM 1731 C CA . ILE A 1 218 ? -77.702 -29.890 73.460 1.00 42.91 218 ILE A CA 1
ATOM 1732 C C . ILE A 1 218 ? -76.636 -28.744 73.480 1.00 42.91 218 ILE A C 1
ATOM 1734 O O . ILE A 1 218 ? -75.817 -28.721 74.382 1.00 42.91 218 ILE A O 1
ATOM 1738 N N . GLU A 1 219 ? -76.433 -27.823 72.520 1.00 32.00 219 GLU A N 1
ATOM 1739 C CA . GLU A 1 219 ? -77.322 -26.849 71.850 1.00 32.00 219 GLU A CA 1
ATOM 1740 C C . GLU A 1 219 ? -76.511 -26.057 70.775 1.00 32.00 219 GLU A C 1
ATOM 1742 O O . GLU A 1 219 ? -75.336 -25.746 70.984 1.00 32.00 219 GLU A O 1
ATOM 1747 N N . GLU A 1 220 ? -77.138 -25.674 69.655 1.00 36.03 220 GLU A N 1
ATOM 1748 C CA . GLU A 1 220 ? -76.836 -24.441 68.884 1.00 36.03 220 GLU A CA 1
ATOM 1749 C C . GLU A 1 220 ? -77.214 -23.188 69.725 1.00 36.03 220 GLU A C 1
ATOM 1751 O O . GLU A 1 220 ? -78.036 -23.360 70.623 1.00 36.03 220 GLU A O 1
ATOM 1756 N N . PRO A 1 221 ? -76.749 -21.928 69.476 1.00 47.00 221 PRO A N 1
ATOM 1757 C CA . PRO A 1 221 ? -76.210 -21.380 68.222 1.00 47.00 221 PRO A CA 1
ATOM 1758 C C . PRO A 1 221 ? -74.934 -20.504 68.366 1.00 47.00 221 PRO A C 1
ATOM 1760 O O . PRO A 1 221 ? -74.859 -19.578 69.172 1.00 47.00 221 PRO A O 1
ATOM 1763 N N . VAL A 1 222 ? -73.949 -20.695 67.480 1.00 41.31 222 VAL A N 1
ATOM 1764 C CA . VAL A 1 222 ? -72.811 -19.768 67.288 1.00 41.31 222 VAL A CA 1
ATOM 1765 C C . VAL A 1 222 ? -72.926 -19.158 65.893 1.00 41.31 222 VAL A C 1
ATOM 1767 O O . VAL A 1 222 ? -72.419 -19.710 64.921 1.00 41.31 222 VAL A O 1
ATOM 1770 N N . GLN A 1 223 ? -73.636 -18.033 65.771 1.00 45.72 223 GLN A N 1
ATOM 1771 C CA . GLN A 1 223 ? -73.876 -17.387 64.470 1.00 45.72 223 GLN A CA 1
ATOM 1772 C C . GLN A 1 223 ? -73.618 -15.871 64.428 1.00 45.72 223 GLN A C 1
ATOM 1774 O O . GLN A 1 223 ? -74.035 -15.212 63.485 1.00 45.72 223 GLN A O 1
ATOM 1779 N N . GLN A 1 224 ? -72.868 -15.301 65.380 1.00 43.88 224 GLN A N 1
ATOM 1780 C CA . GLN A 1 224 ? -72.548 -13.857 65.375 1.00 43.88 224 GLN A CA 1
ATOM 1781 C C . GLN A 1 224 ? -71.060 -13.484 65.310 1.00 43.88 224 GLN A C 1
ATOM 1783 O O . GLN A 1 224 ? -70.736 -12.302 65.288 1.00 43.88 224 GLN A O 1
ATOM 1788 N N . THR A 1 225 ? -70.145 -14.447 65.187 1.00 43.81 225 THR A N 1
ATOM 1789 C CA . THR A 1 225 ? -68.692 -14.163 65.161 1.00 43.81 225 THR A CA 1
ATOM 1790 C C . THR A 1 225 ? -67.985 -14.563 63.866 1.00 43.81 225 THR A C 1
ATOM 1792 O O . THR A 1 225 ? -66.799 -14.287 63.716 1.00 43.81 225 THR A O 1
ATOM 1795 N N . ILE A 1 226 ? -68.692 -15.166 62.905 1.00 48.97 226 ILE A N 1
ATOM 1796 C CA . ILE A 1 226 ? -68.099 -15.646 61.639 1.00 48.97 226 ILE A CA 1
ATOM 1797 C C . ILE A 1 226 ? -68.358 -14.674 60.469 1.00 48.97 226 ILE A C 1
ATOM 1799 O O . ILE A 1 226 ? -67.614 -14.658 59.488 1.00 48.97 226 ILE A O 1
ATOM 1803 N N . THR A 1 227 ? -69.351 -13.789 60.582 1.00 46.09 227 THR A N 1
ATOM 1804 C CA . THR A 1 227 ? -69.714 -12.847 59.511 1.00 46.09 227 THR A CA 1
ATOM 1805 C C . THR A 1 227 ? -68.847 -11.586 59.473 1.00 46.09 227 THR A C 1
ATOM 1807 O O . THR A 1 227 ? -68.629 -11.051 58.394 1.00 46.09 227 THR A O 1
ATOM 1810 N N . HIS A 1 228 ? -68.272 -11.128 60.594 1.00 48.66 228 HIS A N 1
ATOM 1811 C CA . HIS A 1 228 ? -67.538 -9.853 60.586 1.00 48.66 228 HIS A CA 1
ATOM 1812 C C . HIS A 1 228 ? -66.078 -9.966 60.107 1.00 48.66 228 HIS A C 1
ATOM 1814 O O . HIS A 1 228 ? -65.581 -9.053 59.454 1.00 48.66 228 HIS A O 1
ATOM 1820 N N . ASN A 1 229 ? -65.412 -11.102 60.342 1.00 52.16 229 ASN A N 1
ATOM 1821 C CA . ASN A 1 229 ? -64.027 -11.305 59.891 1.00 52.16 229 ASN A CA 1
ATOM 1822 C C . ASN A 1 229 ? -63.943 -11.639 58.393 1.00 52.16 229 ASN A C 1
ATOM 1824 O O . ASN A 1 229 ? -63.013 -11.222 57.716 1.00 52.16 229 ASN A O 1
ATOM 1828 N N . THR A 1 230 ? -64.949 -12.325 57.843 1.00 53.12 230 THR A N 1
ATOM 1829 C CA . THR A 1 230 ? -64.965 -12.684 56.418 1.00 53.12 230 THR A CA 1
ATOM 1830 C C . THR A 1 230 ? -65.246 -11.488 55.506 1.00 53.12 230 THR A C 1
ATOM 1832 O O . THR A 1 230 ? -64.757 -11.466 54.381 1.00 53.12 230 THR A O 1
ATOM 1835 N N . GLU A 1 231 ? -65.974 -10.463 55.954 1.00 56.72 231 GLU A N 1
ATOM 1836 C CA . GLU A 1 231 ? -66.227 -9.256 55.150 1.00 56.72 231 GLU A CA 1
ATOM 1837 C C . GLU A 1 231 ? -65.036 -8.289 55.120 1.00 56.72 231 GLU A C 1
ATOM 1839 O O . GLU A 1 231 ? -64.744 -7.719 54.067 1.00 56.72 231 GLU A O 1
ATOM 1844 N N . VAL A 1 232 ? -64.323 -8.131 56.241 1.00 59.47 232 VAL A N 1
ATOM 1845 C CA . VAL A 1 232 ? -63.129 -7.271 56.328 1.00 59.47 232 VAL A CA 1
ATOM 1846 C C . VAL A 1 232 ? -61.983 -7.870 55.509 1.00 59.47 232 VAL A C 1
ATOM 1848 O O . VAL A 1 232 ? -61.426 -7.175 54.658 1.00 59.47 232 VAL A O 1
ATOM 1851 N N . ASP A 1 233 ? -61.737 -9.178 55.641 1.00 60.47 233 ASP A N 1
ATOM 1852 C CA . ASP A 1 233 ? -60.708 -9.881 54.864 1.00 60.47 233 ASP A CA 1
ATOM 1853 C C . ASP A 1 233 ? -61.018 -9.877 53.356 1.00 60.47 233 ASP A C 1
ATOM 1855 O O . ASP A 1 233 ? -60.122 -9.719 52.528 1.00 60.47 233 ASP A O 1
ATOM 1859 N N . ASN A 1 234 ? -62.293 -9.997 52.961 1.00 65.38 234 ASN A N 1
ATOM 1860 C CA . ASN A 1 234 ? -62.679 -9.916 51.547 1.00 65.38 234 ASN A CA 1
ATOM 1861 C C . ASN A 1 234 ? -62.557 -8.498 50.978 1.00 65.38 234 ASN A C 1
ATOM 1863 O O . ASN A 1 234 ? -62.259 -8.343 49.790 1.00 65.38 234 ASN A O 1
ATOM 1867 N N . LYS A 1 235 ? -62.774 -7.466 51.799 1.00 74.19 235 LYS A N 1
ATOM 1868 C CA . LYS A 1 235 ? -62.651 -6.071 51.376 1.00 74.19 235 LYS A CA 1
ATOM 1869 C C . LYS A 1 235 ? -61.189 -5.665 51.206 1.00 74.19 235 LYS A C 1
ATOM 1871 O O . LYS A 1 235 ? -60.845 -5.158 50.142 1.00 74.19 235 LYS A O 1
ATOM 1876 N N . GLU A 1 236 ? -60.323 -5.995 52.163 1.00 76.19 236 GLU A N 1
ATOM 1877 C CA . GLU A 1 236 ? -58.872 -5.782 52.044 1.00 76.19 236 GLU A CA 1
ATOM 1878 C C . GLU A 1 236 ? -58.272 -6.594 50.885 1.00 76.19 236 GLU A C 1
ATOM 1880 O O . GLU A 1 236 ? -57.468 -6.085 50.100 1.00 76.19 236 GLU A O 1
ATOM 1885 N N . LEU A 1 237 ? -58.731 -7.836 50.683 1.00 77.31 237 LEU A N 1
ATOM 1886 C CA . LEU A 1 237 ? -58.332 -8.653 49.536 1.00 77.31 237 LEU A CA 1
ATOM 1887 C C . LEU A 1 237 ? -58.809 -8.056 48.203 1.00 77.31 237 LEU A C 1
ATOM 1889 O O . LEU A 1 237 ? -58.101 -8.140 47.197 1.00 77.31 237 LEU A O 1
ATOM 1893 N N . SER A 1 238 ? -60.005 -7.466 48.166 1.00 78.31 238 SER A N 1
ATOM 1894 C CA . SER A 1 238 ? -60.537 -6.795 46.976 1.00 78.31 238 SER A CA 1
ATOM 1895 C C . SER A 1 238 ? -59.784 -5.499 46.669 1.00 78.31 238 SER A C 1
ATOM 1897 O O . SER A 1 238 ? -59.482 -5.229 45.505 1.00 78.31 238 SER A O 1
ATOM 1899 N N . GLU A 1 239 ? -59.442 -4.718 47.693 1.00 84.44 239 GLU A N 1
ATOM 1900 C CA . GLU A 1 239 ? -58.644 -3.495 47.566 1.00 84.44 239 GLU A CA 1
ATOM 1901 C C . GLU A 1 239 ? -57.223 -3.818 47.081 1.00 84.44 239 GLU A C 1
ATOM 1903 O O . GLU A 1 239 ? -56.776 -3.249 46.083 1.00 84.44 239 GLU A O 1
ATOM 1908 N N . SER A 1 240 ? -56.576 -4.832 47.663 1.00 77.50 240 SER A N 1
ATOM 1909 C CA . SER A 1 240 ? -55.262 -5.316 47.221 1.00 77.50 240 SER A CA 1
ATOM 1910 C C . SER A 1 240 ? -55.287 -5.856 45.783 1.00 77.50 240 SER A C 1
ATOM 1912 O O . SER A 1 240 ? -54.414 -5.537 44.976 1.00 77.50 240 SER A O 1
ATOM 1914 N N . LYS A 1 241 ? -56.326 -6.611 45.393 1.00 81.94 241 LYS A N 1
ATOM 1915 C CA . LYS A 1 241 ? -56.507 -7.059 43.997 1.00 81.94 241 LYS A CA 1
ATOM 1916 C C . LYS A 1 241 ? -56.668 -5.887 43.032 1.00 81.94 241 LYS A C 1
ATOM 1918 O O . LYS A 1 241 ? -56.118 -5.925 41.930 1.00 81.94 241 LYS A O 1
ATOM 1923 N N . HIS A 1 242 ? -57.416 -4.857 43.421 1.00 87.62 242 HIS A N 1
ATOM 1924 C CA . HIS A 1 242 ? -57.611 -3.671 42.593 1.00 87.62 242 HIS A CA 1
ATOM 1925 C C . HIS A 1 242 ? -56.316 -2.861 42.444 1.00 87.62 242 HIS A C 1
ATOM 1927 O O . HIS A 1 242 ? -56.008 -2.386 41.350 1.00 87.62 242 HIS A O 1
ATOM 1933 N N . GLU A 1 243 ? -55.523 -2.764 43.508 1.00 89.38 243 GLU A N 1
ATOM 1934 C CA . GLU A 1 243 ? -54.209 -2.123 43.490 1.00 89.38 243 GLU A CA 1
ATOM 1935 C C . GLU A 1 243 ? -53.205 -2.895 42.620 1.00 89.38 243 GLU A C 1
ATOM 1937 O O . GLU A 1 243 ? -52.534 -2.302 41.776 1.00 89.38 243 GLU A O 1
ATOM 1942 N N . ILE A 1 244 ? -53.189 -4.230 42.707 1.00 85.19 244 ILE A N 1
ATOM 1943 C CA . ILE A 1 244 ? -52.384 -5.090 41.823 1.00 85.19 244 ILE A CA 1
ATOM 1944 C C . ILE A 1 244 ? -52.779 -4.899 40.354 1.00 85.19 244 ILE A C 1
ATOM 1946 O O . ILE A 1 244 ? -51.907 -4.825 39.488 1.00 85.19 244 ILE A O 1
ATOM 1950 N N . LEU A 1 245 ? -54.077 -4.808 40.046 1.00 88.50 245 LEU A N 1
ATOM 1951 C CA . LEU A 1 245 ? -54.546 -4.566 38.678 1.00 88.50 245 LEU A CA 1
ATOM 1952 C C . LEU A 1 245 ? -54.139 -3.181 38.163 1.00 88.50 245 LEU A C 1
ATOM 1954 O O . LEU A 1 245 ? -53.722 -3.073 37.010 1.00 88.50 245 LEU A O 1
ATOM 1958 N N . LYS A 1 246 ? -54.199 -2.143 39.008 1.00 90.31 246 LYS A N 1
ATOM 1959 C CA . LYS A 1 246 ? -53.708 -0.799 38.665 1.00 90.31 246 LYS A CA 1
ATOM 1960 C C . LYS A 1 246 ? -52.210 -0.800 38.383 1.00 90.31 246 LYS A C 1
ATOM 1962 O O . LYS A 1 246 ? -51.804 -0.344 37.320 1.00 90.31 246 LYS A O 1
ATOM 1967 N N . LEU A 1 247 ? -51.411 -1.386 39.276 1.00 88.75 247 LEU A N 1
ATOM 1968 C CA . LEU A 1 247 ? -49.962 -1.506 39.095 1.00 88.75 247 LEU A CA 1
ATOM 1969 C C . LEU A 1 247 ? -49.611 -2.306 37.837 1.00 88.75 247 LEU A C 1
ATOM 1971 O O . LEU A 1 247 ? -48.657 -1.979 37.137 1.00 88.75 247 LEU A O 1
ATOM 1975 N N . ARG A 1 248 ? -50.396 -3.338 37.511 1.00 86.31 248 ARG A N 1
ATOM 1976 C CA . ARG A 1 248 ? -50.206 -4.124 36.288 1.00 86.31 248 ARG A CA 1
ATOM 1977 C C . ARG A 1 248 ? -50.508 -3.311 35.029 1.00 86.31 248 ARG A C 1
ATOM 1979 O O . ARG A 1 248 ? -49.731 -3.385 34.082 1.00 86.31 248 ARG A O 1
ATOM 1986 N N . ALA A 1 249 ? -51.583 -2.525 35.032 1.00 88.69 249 ALA A N 1
ATOM 1987 C CA . ALA A 1 249 ? -51.922 -1.631 33.926 1.00 88.69 249 ALA A CA 1
ATOM 1988 C C . ALA A 1 249 ? -50.874 -0.517 33.747 1.00 88.69 249 ALA A C 1
ATOM 1990 O O . ALA A 1 249 ? -50.491 -0.196 32.623 1.00 88.69 249 ALA A O 1
ATOM 1991 N N . GLU A 1 250 ? -50.360 0.034 34.847 1.00 88.56 250 GLU A N 1
ATOM 1992 C CA . GLU A 1 250 ? -49.309 1.053 34.821 1.00 88.56 250 GLU A CA 1
ATOM 1993 C C . GLU A 1 250 ? -47.977 0.480 34.314 1.00 88.56 250 GLU A C 1
ATOM 1995 O O . GLU A 1 250 ? -47.348 1.073 33.438 1.00 88.56 250 GLU A O 1
ATOM 2000 N N . LEU A 1 251 ? -47.592 -0.722 34.760 1.00 88.62 251 LEU A N 1
ATOM 2001 C CA . LEU A 1 251 ? -46.423 -1.436 34.233 1.00 88.62 251 LEU A CA 1
ATOM 2002 C C . LEU A 1 251 ? -46.536 -1.713 32.731 1.00 88.62 251 LEU A C 1
ATOM 2004 O O . LEU A 1 251 ? -45.546 -1.592 32.011 1.00 88.62 251 LEU A O 1
ATOM 2008 N N . GLU A 1 252 ? -47.722 -2.075 32.247 1.00 90.81 252 GLU A N 1
ATOM 2009 C CA . GLU A 1 252 ? -47.963 -2.308 30.822 1.00 90.81 252 GLU A CA 1
ATOM 2010 C C . GLU A 1 252 ? -47.894 -1.006 30.010 1.00 90.81 252 GLU A C 1
ATOM 2012 O O . GLU A 1 252 ? -47.269 -0.973 28.949 1.00 90.81 252 GLU A O 1
ATOM 2017 N N . SER A 1 253 ? -48.427 0.095 30.547 1.00 87.94 253 SER A N 1
ATOM 2018 C CA . SER A 1 253 ? -48.300 1.427 29.944 1.00 87.94 253 SER A CA 1
ATOM 2019 C C . SER A 1 253 ? -46.840 1.882 29.856 1.00 87.94 253 SER A C 1
ATOM 2021 O O . SER A 1 253 ? -46.384 2.304 28.792 1.00 87.94 253 SER A O 1
ATOM 2023 N N . VAL A 1 254 ? -46.077 1.748 30.946 1.00 89.88 254 VAL A N 1
ATOM 2024 C CA . VAL A 1 254 ? -44.651 2.114 30.992 1.00 89.88 254 VAL A CA 1
ATOM 2025 C C . VAL A 1 254 ? -43.829 1.242 30.045 1.00 89.88 254 VAL A C 1
ATOM 2027 O O . VAL A 1 254 ? -42.955 1.750 29.339 1.00 89.88 254 VAL A O 1
ATOM 2030 N N . LYS A 1 255 ? -44.125 -0.061 29.973 1.00 88.56 255 LYS A N 1
ATOM 2031 C CA . LYS A 1 255 ? -43.483 -0.975 29.022 1.00 88.56 255 LYS A CA 1
ATOM 2032 C C . LYS A 1 255 ? -43.712 -0.522 27.578 1.00 88.56 255 LYS A C 1
ATOM 2034 O O . LYS A 1 255 ? -42.747 -0.434 26.821 1.00 88.56 255 LYS A O 1
ATOM 2039 N N . ASN A 1 256 ? -44.951 -0.192 27.215 1.00 90.25 256 ASN A N 1
ATOM 2040 C CA . ASN A 1 256 ? -45.290 0.259 25.864 1.00 90.25 256 ASN A CA 1
ATOM 2041 C C . ASN A 1 256 ? -44.615 1.597 25.516 1.00 90.25 256 ASN A C 1
ATOM 2043 O O . ASN A 1 256 ? -44.136 1.783 24.397 1.00 90.25 256 ASN A O 1
ATOM 2047 N N . GLU A 1 257 ? -44.524 2.525 26.472 1.00 91.19 257 GLU A N 1
ATOM 2048 C CA . GLU A 1 257 ? -43.824 3.797 26.269 1.00 91.19 257 GLU A CA 1
ATOM 2049 C C . GLU A 1 257 ? -42.311 3.595 26.090 1.00 91.19 257 GLU A C 1
ATOM 2051 O O . GLU A 1 257 ? -41.693 4.215 25.220 1.00 91.19 257 GLU A O 1
ATOM 2056 N N . MET A 1 258 ? -41.709 2.695 26.871 1.00 88.06 258 MET A N 1
ATOM 2057 C CA . MET A 1 258 ? -40.293 2.348 26.750 1.00 88.06 258 MET A CA 1
ATOM 2058 C C . MET A 1 258 ? -39.988 1.654 25.418 1.00 88.06 258 MET A C 1
ATOM 2060 O O . MET A 1 258 ? -38.982 1.967 24.784 1.00 88.06 258 MET A O 1
ATOM 2064 N N . GLU A 1 259 ? -40.867 0.765 24.952 1.00 87.19 259 GLU A N 1
ATOM 2065 C CA . GLU A 1 259 ? -40.739 0.108 23.649 1.00 87.19 259 GLU A CA 1
ATOM 2066 C C . GLU A 1 259 ? -40.833 1.117 22.497 1.00 87.19 259 GLU A C 1
ATOM 2068 O O . GLU A 1 259 ? -40.029 1.074 21.563 1.00 87.19 259 GLU A O 1
ATOM 2073 N N . LYS A 1 260 ? -41.733 2.102 22.604 1.00 90.19 260 LYS A N 1
ATOM 2074 C CA . LYS A 1 260 ? -41.818 3.210 21.647 1.00 90.19 260 LYS A CA 1
ATOM 2075 C C . LYS A 1 260 ? -40.542 4.059 21.639 1.00 90.19 260 LYS A C 1
ATOM 2077 O O . LYS A 1 260 ? -39.986 4.304 20.571 1.00 90.19 260 LYS A O 1
ATOM 2082 N N . LYS A 1 261 ? -40.018 4.436 22.813 1.00 89.12 261 LYS A N 1
ATOM 2083 C CA . LYS A 1 261 ? -38.748 5.185 22.934 1.00 89.12 261 LYS A CA 1
ATOM 2084 C C . LYS A 1 261 ? -37.560 4.408 22.366 1.00 89.12 261 LYS A C 1
ATOM 2086 O O . LYS A 1 261 ? -36.692 4.988 21.715 1.00 89.12 261 LYS A O 1
ATOM 2091 N N . LEU A 1 262 ? -37.532 3.090 22.559 1.00 86.75 262 LEU A N 1
ATOM 2092 C CA . LEU A 1 262 ? -36.508 2.221 21.982 1.00 86.75 262 LEU A CA 1
ATOM 2093 C C . LEU A 1 262 ? -36.586 2.209 20.447 1.00 86.75 262 LEU A C 1
ATOM 2095 O O . LEU A 1 262 ? -35.558 2.341 19.788 1.00 86.75 262 LEU A O 1
ATOM 2099 N N . GLN A 1 263 ? -37.791 2.145 19.873 1.00 83.94 263 GLN A N 1
ATOM 2100 C CA . GLN A 1 263 ? -37.990 2.238 18.420 1.00 83.94 263 GLN A CA 1
ATOM 2101 C C . GLN A 1 263 ? -37.641 3.622 17.844 1.00 83.94 263 GLN A C 1
ATOM 2103 O O . GLN A 1 263 ? -37.187 3.724 16.701 1.00 83.94 263 GLN A O 1
ATOM 2108 N N . GLU A 1 264 ? -37.839 4.686 18.623 1.00 85.81 264 GLU A N 1
ATOM 2109 C CA . GLU A 1 264 ? -37.493 6.067 18.260 1.00 85.81 264 GLU A CA 1
ATOM 2110 C C . GLU A 1 264 ? -35.995 6.376 18.411 1.00 85.81 264 GLU A C 1
ATOM 2112 O O . GLU A 1 264 ? -35.507 7.360 17.854 1.00 85.81 264 GLU A O 1
ATOM 2117 N N . THR A 1 265 ? -35.238 5.533 19.119 1.00 92.06 265 THR A N 1
ATOM 2118 C CA . THR A 1 265 ? -33.806 5.752 19.338 1.00 92.06 265 THR A CA 1
ATOM 2119 C C . THR A 1 265 ? -33.039 5.657 18.016 1.00 92.06 265 THR A C 1
ATOM 2121 O O . THR A 1 265 ? -33.167 4.688 17.262 1.00 92.06 265 THR A O 1
ATOM 2124 N N . SER A 1 266 ? -32.181 6.647 17.749 1.00 76.56 266 SER A N 1
ATOM 2125 C CA . SER A 1 266 ? -31.412 6.763 16.499 1.00 76.56 266 SER A CA 1
ATOM 2126 C C . SER A 1 266 ? -30.582 5.515 16.189 1.00 76.56 266 SER A C 1
ATOM 2128 O O . SER A 1 266 ? -30.503 5.094 15.039 1.00 76.56 266 SER A O 1
ATOM 2130 N N . GLN A 1 267 ? -30.026 4.868 17.213 1.00 84.31 267 GLN A N 1
ATOM 2131 C CA . GLN A 1 267 ? -29.275 3.618 17.081 1.00 84.31 267 GLN A CA 1
ATOM 2132 C C . GLN A 1 267 ? -30.148 2.460 16.571 1.00 84.31 267 GLN A C 1
ATOM 2134 O O . GLN A 1 267 ? -29.737 1.749 15.655 1.00 84.31 267 GLN A O 1
ATOM 2139 N N . PHE A 1 268 ? -31.369 2.299 17.096 1.00 91.50 268 PHE A N 1
ATOM 2140 C CA . PHE A 1 268 ? -32.306 1.262 16.649 1.00 91.50 268 PHE A CA 1
ATOM 2141 C C . PHE A 1 268 ? -32.795 1.528 15.221 1.00 91.50 268 PHE A C 1
ATOM 2143 O O . PHE A 1 268 ? -32.847 0.615 14.397 1.00 91.50 268 PHE A O 1
ATOM 2150 N N . GLN A 1 269 ? -33.084 2.789 14.886 1.00 90.81 269 GLN A N 1
ATOM 2151 C CA . GLN A 1 269 ? -33.449 3.182 13.523 1.00 90.81 269 GLN A CA 1
ATOM 2152 C C . GLN A 1 269 ? -32.305 2.952 12.528 1.00 90.81 269 GLN A C 1
ATOM 2154 O O . GLN A 1 269 ? -32.542 2.456 11.425 1.00 90.81 269 GLN A O 1
ATOM 2159 N N . ASN A 1 270 ? -31.065 3.258 12.918 1.00 88.94 270 ASN A N 1
ATOM 2160 C CA . ASN A 1 270 ? -29.877 3.013 12.102 1.00 88.94 270 ASN A CA 1
ATOM 2161 C C . ASN A 1 270 ? -29.636 1.512 11.896 1.00 88.94 270 ASN A C 1
ATOM 2163 O O . ASN A 1 270 ? -29.391 1.087 10.767 1.00 88.94 270 ASN A O 1
ATOM 2167 N N . LEU A 1 271 ? -29.784 0.696 12.946 1.00 88.69 271 LEU A N 1
ATOM 2168 C CA . LEU A 1 271 ? -29.677 -0.761 12.848 1.00 88.69 271 LEU A CA 1
ATOM 2169 C C . LEU A 1 271 ? -30.773 -1.348 11.948 1.00 88.69 271 LEU A C 1
ATOM 2171 O O . LEU A 1 271 ? -30.479 -2.168 11.083 1.00 88.69 271 LEU A O 1
ATOM 2175 N N . LYS A 1 272 ? -32.022 -0.884 12.087 1.00 93.00 272 LYS A N 1
ATOM 2176 C CA . LYS A 1 272 ? -33.146 -1.299 11.233 1.00 93.00 272 LYS A CA 1
ATOM 2177 C C . LYS A 1 272 ? -32.905 -0.948 9.762 1.00 93.00 272 LYS A C 1
ATOM 2179 O O . LYS A 1 272 ? -33.160 -1.781 8.895 1.00 93.00 272 LYS A O 1
ATOM 2184 N N . LYS A 1 273 ? -32.375 0.249 9.478 1.00 93.19 273 LYS A N 1
ATOM 2185 C CA . LYS A 1 273 ? -31.980 0.661 8.119 1.00 93.19 273 LYS A CA 1
ATOM 2186 C C . LYS A 1 273 ? -30.859 -0.219 7.563 1.00 93.19 273 LYS A C 1
ATOM 2188 O O . LYS A 1 273 ? -30.988 -0.701 6.445 1.00 93.19 273 LYS A O 1
ATOM 2193 N N . MET A 1 274 ? -29.812 -0.483 8.350 1.00 90.94 274 MET A N 1
ATOM 2194 C CA . MET A 1 274 ? -28.702 -1.359 7.950 1.00 90.94 274 MET A CA 1
ATOM 2195 C C . MET A 1 274 ? -29.167 -2.798 7.679 1.00 90.94 274 MET A C 1
ATOM 2197 O O . MET A 1 274 ? -28.700 -3.444 6.744 1.00 90.94 274 MET A O 1
ATOM 2201 N N . LEU A 1 275 ? -30.088 -3.323 8.491 1.00 92.25 275 LEU A N 1
ATOM 2202 C CA . LEU A 1 275 ? -30.636 -4.662 8.288 1.00 92.25 275 LEU A CA 1
ATOM 2203 C C . LEU A 1 275 ? -31.482 -4.728 7.007 1.00 92.25 275 LEU A C 1
ATOM 2205 O O . LEU A 1 275 ? -31.409 -5.709 6.271 1.00 92.25 275 LEU A O 1
ATOM 2209 N N . GLY A 1 276 ? -32.253 -3.671 6.727 1.00 93.00 276 GLY A N 1
ATOM 2210 C CA . GLY A 1 276 ? -33.016 -3.521 5.487 1.00 93.00 276 GLY A CA 1
ATOM 2211 C C . GLY A 1 276 ? -32.116 -3.528 4.252 1.00 93.00 276 GLY A C 1
ATOM 2212 O O . GLY A 1 276 ? -32.326 -4.344 3.358 1.00 93.00 276 GLY A O 1
ATOM 2213 N N . THR A 1 277 ? -31.060 -2.708 4.245 1.00 93.81 277 THR A N 1
ATOM 2214 C CA . THR A 1 277 ? -30.113 -2.654 3.119 1.00 93.81 277 THR A CA 1
ATOM 2215 C C . THR A 1 277 ? -29.361 -3.969 2.935 1.00 93.81 277 THR A C 1
ATOM 2217 O O . THR A 1 277 ? -29.213 -4.430 1.807 1.00 93.81 277 THR A O 1
ATOM 2220 N N . LYS A 1 278 ? -28.946 -4.638 4.021 1.00 94.38 278 LYS A N 1
ATOM 2221 C CA . LYS A 1 278 ? -28.334 -5.975 3.928 1.00 94.38 278 LYS A CA 1
ATOM 2222 C C . LYS A 1 278 ? -29.296 -7.023 3.369 1.00 94.38 278 LYS A C 1
ATOM 2224 O O . LYS A 1 278 ? -28.867 -7.876 2.602 1.00 94.38 278 LYS A O 1
ATOM 2229 N N . ASN A 1 279 ? -30.581 -6.970 3.720 1.00 93.69 279 ASN A N 1
ATOM 2230 C CA . ASN A 1 279 ? -31.581 -7.888 3.170 1.00 93.69 279 ASN A CA 1
ATOM 2231 C C . ASN A 1 279 ? -31.838 -7.647 1.676 1.00 93.69 279 ASN A C 1
ATOM 2233 O O . ASN A 1 279 ? -31.998 -8.614 0.933 1.00 93.69 279 ASN A O 1
ATOM 2237 N N . GLU A 1 280 ? -31.845 -6.390 1.225 1.00 93.75 280 GLU A N 1
ATOM 2238 C CA . GLU A 1 280 ? -31.911 -6.051 -0.204 1.00 93.75 280 GLU A CA 1
ATOM 2239 C C . GLU A 1 280 ? -30.677 -6.561 -0.949 1.00 93.75 280 GLU A C 1
ATOM 2241 O O . GLU A 1 280 ? -30.816 -7.294 -1.923 1.00 93.75 280 GLU A O 1
ATOM 2246 N N . GLN A 1 281 ? -29.476 -6.309 -0.419 1.00 91.81 281 GLN A N 1
ATOM 2247 C CA . GLN A 1 281 ? -28.230 -6.847 -0.974 1.00 91.81 281 GLN A CA 1
ATOM 2248 C C . GLN A 1 281 ? -28.237 -8.380 -1.032 1.00 91.81 281 GLN A C 1
ATOM 2250 O O . GLN A 1 281 ? -27.815 -8.969 -2.023 1.00 91.81 281 GLN A O 1
ATOM 2255 N N . LEU A 1 282 ? -28.751 -9.050 0.004 1.00 92.75 282 LEU A N 1
ATOM 2256 C CA . LEU A 1 282 ? -28.885 -10.506 0.024 1.00 92.75 282 LEU A CA 1
ATOM 2257 C C . LEU A 1 282 ? -29.868 -10.995 -1.050 1.00 92.75 282 LEU A C 1
ATOM 2259 O O . LEU A 1 282 ? -29.647 -12.040 -1.659 1.00 92.75 282 LEU A O 1
ATOM 2263 N N . LYS A 1 283 ? -30.953 -10.253 -1.291 1.00 93.38 283 LYS A N 1
ATOM 2264 C CA . LYS A 1 283 ? -31.939 -10.557 -2.335 1.00 93.38 283 LYS A CA 1
ATOM 2265 C C . LYS A 1 283 ? -31.355 -10.354 -3.737 1.00 93.38 283 LYS A C 1
ATOM 2267 O O . LYS A 1 283 ? -31.586 -11.195 -4.607 1.00 93.38 283 LYS A O 1
ATOM 2272 N N . ASP A 1 284 ? -30.557 -9.310 -3.932 1.00 92.38 284 ASP A N 1
ATOM 2273 C CA . ASP A 1 284 ? -29.840 -9.036 -5.182 1.00 92.38 284 ASP A CA 1
ATOM 2274 C C . ASP A 1 284 ? -28.770 -10.093 -5.464 1.00 92.38 284 ASP A C 1
ATOM 2276 O O . ASP A 1 284 ? -28.655 -10.599 -6.579 1.00 92.38 284 ASP A O 1
ATOM 2280 N N . LEU A 1 285 ? -28.018 -10.503 -4.440 1.00 89.00 285 LEU A N 1
ATOM 2281 C CA . LEU A 1 285 ? -27.041 -11.583 -4.565 1.00 89.00 285 LEU A CA 1
ATOM 2282 C C . LEU A 1 285 ? -27.723 -12.921 -4.857 1.00 89.00 285 LEU A C 1
ATOM 2284 O O . LEU A 1 285 ? -27.280 -13.631 -5.752 1.00 89.00 285 LEU A O 1
ATOM 2288 N N . ARG A 1 286 ? -28.834 -13.243 -4.180 1.00 89.44 286 ARG A N 1
ATOM 2289 C CA . ARG A 1 286 ? -29.629 -14.451 -4.471 1.00 89.44 286 ARG A CA 1
ATOM 2290 C C . ARG A 1 286 ? -30.179 -14.453 -5.895 1.00 89.44 286 ARG A C 1
ATOM 2292 O O . ARG A 1 286 ? -30.091 -15.471 -6.565 1.00 89.44 286 ARG A O 1
ATOM 2299 N N . THR A 1 287 ? -30.709 -13.330 -6.380 1.00 88.69 287 THR A N 1
ATOM 2300 C CA . THR A 1 287 ? -31.196 -13.233 -7.770 1.00 88.69 287 THR A CA 1
ATOM 2301 C C . THR A 1 287 ? -30.060 -13.287 -8.786 1.00 88.69 287 THR A C 1
ATOM 2303 O O . THR A 1 287 ? -30.234 -13.857 -9.860 1.00 88.69 287 THR A O 1
ATOM 2306 N N . ARG A 1 288 ? -28.884 -12.738 -8.466 1.00 87.38 288 ARG A N 1
ATOM 2307 C CA . ARG A 1 288 ? -27.701 -12.840 -9.326 1.00 87.38 288 ARG A CA 1
ATOM 2308 C C . ARG A 1 288 ? -27.151 -14.263 -9.370 1.00 87.38 288 ARG A C 1
ATOM 2310 O O . ARG A 1 288 ? -26.830 -14.715 -10.457 1.00 87.38 288 ARG A O 1
ATOM 2317 N N . ILE A 1 289 ? -27.090 -14.961 -8.238 1.00 84.94 289 ILE A N 1
ATOM 2318 C CA . ILE A 1 289 ? -26.683 -16.371 -8.157 1.00 84.94 289 ILE A CA 1
ATOM 2319 C C . ILE A 1 289 ? -27.675 -17.264 -8.908 1.00 84.94 289 ILE A C 1
ATOM 2321 O O . ILE A 1 289 ? -27.242 -18.074 -9.718 1.00 84.94 289 ILE A O 1
ATOM 2325 N N . ALA A 1 290 ? -28.985 -17.044 -8.753 1.00 82.94 290 ALA A N 1
ATOM 2326 C CA . ALA A 1 290 ? -30.009 -17.801 -9.476 1.00 82.94 290 ALA A CA 1
ATOM 2327 C C . ALA A 1 290 ? -29.829 -17.750 -11.008 1.00 82.94 290 ALA A C 1
ATOM 2329 O O . ALA A 1 290 ? -30.031 -18.754 -11.679 1.00 82.94 290 ALA A O 1
ATOM 2330 N N . LYS A 1 291 ? -29.354 -16.624 -11.568 1.00 79.12 291 LYS A N 1
ATOM 2331 C CA . LYS A 1 291 ? -29.031 -16.515 -13.008 1.00 79.12 291 LYS A CA 1
ATOM 2332 C C . LYS A 1 291 ? -27.880 -17.417 -13.465 1.00 79.12 291 LYS A C 1
ATOM 2334 O O . LYS A 1 291 ? -27.778 -17.688 -14.655 1.00 79.12 291 LYS A O 1
ATOM 2339 N N . TYR A 1 292 ? -26.990 -17.813 -12.558 1.00 76.00 292 TYR A N 1
ATOM 2340 C CA . TYR A 1 292 ? -25.852 -18.689 -12.852 1.00 76.00 292 TYR A CA 1
ATOM 2341 C C . TYR A 1 292 ? -26.096 -20.140 -12.408 1.00 76.00 292 TYR A C 1
ATOM 2343 O O . TYR A 1 292 ? -25.406 -21.032 -12.888 1.00 76.00 292 TYR A O 1
ATOM 2351 N N . GLU A 1 293 ? -27.074 -20.381 -11.530 1.00 65.12 293 GLU A N 1
ATOM 2352 C CA . GLU A 1 293 ? -27.520 -21.721 -11.124 1.00 65.12 293 GLU A CA 1
ATOM 2353 C C . GLU A 1 293 ? -28.598 -22.311 -12.056 1.00 65.12 293 GLU A C 1
ATOM 2355 O O . GLU A 1 293 ? -28.781 -23.523 -12.055 1.00 65.12 293 GLU A O 1
ATOM 2360 N N . GLU A 1 294 ? -29.250 -21.511 -12.915 1.00 58.03 294 GLU A N 1
ATOM 2361 C CA . GLU A 1 294 ? -30.127 -21.985 -14.011 1.00 58.03 294 GLU A CA 1
ATOM 2362 C C . GLU A 1 294 ? -29.361 -22.480 -15.259 1.00 58.03 294 GLU A C 1
ATOM 2364 O O . GLU A 1 294 ? -29.882 -22.463 -16.373 1.00 58.03 294 GLU A O 1
ATOM 2369 N N . VAL A 1 295 ? -28.124 -22.959 -15.097 1.00 54.84 295 VAL A N 1
ATOM 2370 C CA . VAL A 1 295 ? -27.492 -23.823 -16.106 1.00 54.84 295 VAL A CA 1
ATOM 2371 C C . VAL A 1 295 ? -27.156 -25.176 -15.485 1.00 54.84 295 VAL A C 1
ATOM 2373 O O . VAL A 1 295 ? -26.024 -25.419 -15.062 1.00 54.84 295 VAL A O 1
ATOM 2376 N N . PRO A 1 296 ? -28.150 -26.072 -15.442 1.00 50.59 296 PRO A N 1
ATOM 2377 C CA . PRO A 1 296 ? -27.889 -27.487 -15.612 1.00 50.59 296 PRO A CA 1
ATOM 2378 C C . PRO A 1 296 ? -28.886 -28.089 -16.614 1.00 50.59 296 PRO A C 1
ATOM 2380 O O . PRO A 1 296 ? -29.978 -28.493 -16.226 1.00 50.59 296 PRO A O 1
ATOM 2383 N N . GLU A 1 297 ? -28.502 -28.104 -17.892 1.00 41.72 297 GLU A N 1
ATOM 2384 C CA . GLU A 1 297 ? -28.572 -29.236 -18.843 1.00 41.72 297 GLU A CA 1
ATOM 2385 C C . GLU A 1 297 ? -27.974 -28.832 -20.200 1.00 41.72 297 GLU A C 1
ATOM 2387 O O . GLU A 1 297 ? -28.369 -27.778 -20.749 1.00 41.72 297 GLU A O 1
#

InterPro domains:
  IPR026157 Leucine zipper transcription factor-like protein 1 [PF15294] (19-291)
  IPR026157 Leucine zipper transcription factor-like protein 1 [PTHR21635] (1-293)

Sequence (297 aa):
MEFGLNEIHTSEIVNFLRFSRYQRANRLKGIDCAFQDLIESRLAEDNTFTDAEVRDMLEGLQAVVSSDMESELIHSAHTNTLLLRQLFQQGEKWHLTLQADISELENRELLDGIKEFEEKQLMMQGADKFASPPPPPQKPKLAPLNEPGVTMILEKELKEVKLENDNLRSKVKSLESRYNSVAKESSTVRAKLLETIDKLKSAEEAVALSQQNNSSIIEEPVQQTITHNTEVDNKELSESKHEILKLRAELESVKNEMEKKLQETSQFQNLKKMLGTKNEQLKDLRTRIAKYEEVPE

Organism: NCBI:txid111878

pLDDT: mean 80.57, std 15.89, range [32.0, 97.0]

Foldseek 3Di:
DPLPFDPLLVVQLVVLLVVLVVVLVVVLVVLVVVLVCCLVPPLVPDDPDDSVVVNVVSVVVSVVVSVVSSVVSVVVSVVVSVVSSVVRVVCVVVPHDDHDDPVCVPPPVVVVVVVVVVVVVCVVPPVVQVVDDDDDPPPVPDPPPCPVVVVVVVVVVVVVVVVVVVVVVVVVVVVVVVVVVVVVVVVVVVVVVVVVVVVVVVVVVVVVVVVVPDPDDDDDDDDDPPPPVVVVVVVVVVVVVVVVVVVVVVVVVVVVVVVVVCCVDPVNVVVVVVVVVVVVVVVVVVVVVVVVVPDDD

Radius of gyration: 46.75 Å; chains: 1; bounding box: 113×67×122 Å

Secondary structure (DSSP, 8-state):
---SS-HHHHHHHHHHHHHHHHHHHHHHHHHHHHHHHHHHHHTTS-TTS-HHHHHHHHHHHHHHHHHHHHHHHHHHHHHHHHHHHHHHHHHHHTT------GGGGG-HHHHHHHHHHHHHHHHHH-GGGTSSPPPP-----------HHHHHHHHHHHHHHHHHHHHHHHHHHHHHHHHHHHHHHHHHHHHHHHHHHHHHHHHHHHHHHHHTT----------SSSHHHHHHHHHHHHHHHHHHHHHHHHHHHHHHHHHHHHHHSHHHHHHHHHHHHHHHHHHHHHHHHHHHHS---